Protein AF-A0AAD6AM37-F1 (afdb_monomer)

Sequence (203 aa):
MVTAGLIHYVLNLLHITVHIRDVCVFLAPVFSGLTAISTFLLTKELWNHGAGLLAACFIAIVPGYISRSVAGSFDNEGIAIFALQFTYYLWRVETGGLGQLEKEVKSVKTGSVFWAIGCCLSYFYMVSAWGGYVFIINLIPLHVFVLMLMQRYSKRVYIAYSTFYIVGLVLSMQIPFVGFQPIRTSEHMAAAGKSHSISFQSS

pLDDT: mean 76.31, std 16.95, range [31.03, 94.75]

Nearest PDB structures (foldseek):
  6s7t-assembly1_A  TM=9.652E-01  e=7.097E-17  Homo sapiens
  8b6l-assembly1_I  TM=9.641E-01  e=6.276E-13  Homo sapiens
  6s7o-assembly1_A  TM=9.633E-01  e=1.343E-12  Homo sapiens
  7oci-assembly1_F  TM=9.507E-01  e=1.405E-12  Saccharomyces cerevisiae S288C
  6ezn-assembly1_F  TM=9.475E-01  e=4.705E-12  Saccharomyces cerevisiae S288C

Organism: NCBI:txid1090488

Structure (mmCIF, N/CA/C/O backbone):
data_AF-A0AAD6AM37-F1
#
_entry.id   AF-A0AAD6AM37-F1
#
loop_
_atom_site.group_PDB
_atom_site.id
_atom_site.type_symbol
_atom_site.label_atom_id
_atom_site.label_alt_id
_atom_site.label_comp_id
_atom_site.label_asym_id
_atom_site.label_entity_id
_atom_site.label_seq_id
_atom_site.pdbx_PDB_ins_code
_atom_site.Cartn_x
_atom_site.Cartn_y
_atom_site.Cartn_z
_atom_site.occupancy
_atom_site.B_iso_or_equiv
_atom_site.auth_seq_id
_atom_site.auth_comp_id
_atom_site.auth_asym_id
_atom_site.auth_atom_id
_atom_site.pdbx_PDB_model_num
ATOM 1 N N . MET A 1 1 ? 3.242 -8.424 -12.004 1.00 63.22 1 MET A N 1
ATOM 2 C CA . MET A 1 1 ? 3.428 -8.400 -13.481 1.00 63.22 1 MET A CA 1
ATOM 3 C C . MET A 1 1 ? 2.219 -7.864 -14.258 1.00 63.22 1 MET A C 1
ATOM 5 O O . MET A 1 1 ? 2.429 -7.181 -15.251 1.00 63.22 1 MET A O 1
ATOM 9 N N . VAL A 1 2 ? 0.974 -8.088 -13.808 1.00 83.56 2 VAL A N 1
ATOM 10 C CA . VAL A 1 2 ? -0.236 -7.498 -14.431 1.00 83.56 2 VAL A CA 1
ATOM 11 C C . VAL A 1 2 ? -0.208 -5.961 -14.430 1.00 83.56 2 VAL A C 1
ATOM 13 O O . VAL A 1 2 ? -0.586 -5.335 -15.411 1.00 83.56 2 VAL A O 1
ATOM 16 N N . THR A 1 3 ? 0.314 -5.351 -13.364 1.00 85.50 3 THR A N 1
ATOM 17 C CA . THR A 1 3 ? 0.464 -3.894 -13.209 1.00 85.50 3 THR A CA 1
ATOM 18 C C . THR A 1 3 ? 1.332 -3.261 -14.296 1.00 85.50 3 THR A C 1
ATOM 20 O O . THR A 1 3 ? 0.917 -2.293 -14.923 1.00 85.50 3 THR A O 1
ATOM 23 N N . ALA A 1 4 ? 2.505 -3.838 -14.572 1.00 84.94 4 ALA A N 1
ATOM 24 C CA . ALA A 1 4 ? 3.392 -3.384 -15.643 1.00 84.94 4 ALA A CA 1
ATOM 25 C C . ALA A 1 4 ? 2.741 -3.539 -17.028 1.00 84.94 4 ALA A C 1
ATOM 27 O O . ALA A 1 4 ? 2.819 -2.630 -17.852 1.00 84.94 4 ALA A O 1
ATOM 28 N N . GLY A 1 5 ? 2.054 -4.665 -17.264 1.00 85.50 5 GLY A N 1
ATOM 29 C CA . GLY A 1 5 ? 1.332 -4.919 -18.513 1.00 85.50 5 GLY A CA 1
ATOM 30 C C . GLY A 1 5 ? 0.184 -3.935 -18.749 1.00 85.50 5 GLY A C 1
ATOM 31 O O . GLY A 1 5 ? 0.034 -3.428 -19.857 1.00 85.50 5 GLY A O 1
ATOM 32 N N . LEU A 1 6 ? -0.576 -3.604 -17.700 1.00 88.25 6 LEU A N 1
ATOM 33 C CA . LEU A 1 6 ? -1.647 -2.610 -17.763 1.00 88.25 6 LEU A CA 1
ATOM 34 C C . LEU A 1 6 ? -1.096 -1.210 -18.056 1.00 88.25 6 LEU A C 1
ATOM 36 O O . LEU A 1 6 ? -1.622 -0.522 -18.926 1.00 88.25 6 LEU A O 1
ATOM 40 N N . ILE A 1 7 ? -0.012 -0.813 -17.383 1.00 88.00 7 ILE A N 1
ATOM 41 C CA . ILE A 1 7 ? 0.662 0.467 -17.640 1.00 88.00 7 ILE A CA 1
ATOM 42 C C . ILE A 1 7 ? 1.120 0.529 -19.103 1.00 88.00 7 ILE A C 1
ATOM 44 O O . ILE A 1 7 ? 0.777 1.477 -19.804 1.00 88.00 7 ILE A O 1
ATOM 48 N N . HIS A 1 8 ? 1.804 -0.505 -19.600 1.00 89.69 8 HIS A N 1
ATOM 49 C CA . HIS A 1 8 ? 2.251 -0.562 -20.993 1.00 89.69 8 HIS A CA 1
ATOM 50 C C . HIS A 1 8 ? 1.089 -0.502 -21.999 1.00 89.69 8 HIS A C 1
ATOM 52 O O . HIS A 1 8 ? 1.171 0.227 -22.984 1.00 89.69 8 HIS A O 1
ATOM 58 N N . TYR A 1 9 ? -0.015 -1.207 -21.735 1.00 89.00 9 TYR A N 1
ATOM 59 C CA . TYR A 1 9 ? -1.211 -1.156 -22.579 1.00 89.00 9 TYR A CA 1
ATOM 60 C C . TYR A 1 9 ? -1.821 0.252 -22.637 1.00 89.00 9 TYR A C 1
ATOM 62 O O . TYR A 1 9 ? -2.135 0.740 -23.721 1.00 89.00 9 TYR A O 1
ATOM 70 N N . VAL A 1 10 ? -1.933 0.933 -21.492 1.00 89.94 10 VAL A N 1
ATOM 71 C CA . VAL A 1 10 ? -2.441 2.314 -21.417 1.00 89.94 10 VAL A CA 1
ATOM 72 C C . VAL A 1 10 ? -1.515 3.290 -22.151 1.00 89.94 10 VAL A C 1
ATOM 74 O O . VAL A 1 10 ? -1.997 4.139 -22.897 1.00 89.94 10 VAL A O 1
ATOM 77 N N . LEU A 1 11 ? -0.195 3.155 -21.996 1.00 88.56 11 LEU A N 1
ATOM 78 C CA . LEU A 1 11 ? 0.793 3.973 -22.714 1.00 88.56 11 LEU A CA 1
ATOM 79 C C . LEU A 1 11 ? 0.709 3.778 -24.234 1.00 88.56 11 LEU A C 1
ATOM 81 O O . LEU A 1 11 ? 0.694 4.761 -24.976 1.00 88.56 11 LEU A O 1
ATOM 85 N N . ASN A 1 12 ? 0.567 2.533 -24.693 1.00 88.50 12 ASN A N 1
ATOM 86 C CA . ASN A 1 12 ? 0.394 2.234 -26.114 1.00 88.50 12 ASN A CA 1
ATOM 87 C C . ASN A 1 12 ? -0.926 2.798 -26.663 1.00 88.50 12 ASN A C 1
ATOM 89 O O . ASN A 1 12 ? -0.956 3.295 -27.786 1.00 88.50 12 ASN A O 1
ATOM 93 N N . LEU A 1 13 ? -2.003 2.776 -25.869 1.00 89.88 13 LEU A N 1
ATOM 94 C CA . LEU A 1 13 ? -3.295 3.363 -26.242 1.00 89.88 13 LEU A CA 1
ATOM 95 C C . LEU A 1 13 ? -3.204 4.891 -26.406 1.00 89.88 13 LEU A C 1
ATOM 97 O O . LEU A 1 13 ? -3.858 5.468 -27.273 1.00 89.88 13 LEU A O 1
ATOM 101 N N . LEU A 1 14 ? -2.335 5.541 -25.629 1.00 89.94 14 LEU A N 1
ATOM 102 C CA . LEU A 1 14 ? -2.016 6.969 -25.735 1.00 89.94 14 LEU A CA 1
ATOM 103 C C . LEU A 1 14 ? -0.978 7.289 -26.831 1.00 89.94 14 LEU A C 1
ATOM 105 O O . LEU A 1 14 ? -0.500 8.418 -26.894 1.00 89.94 14 LEU A O 1
ATOM 109 N N . HIS A 1 15 ? -0.643 6.326 -27.700 1.00 88.25 15 HIS A N 1
ATOM 110 C CA . HIS A 1 15 ? 0.366 6.445 -28.765 1.00 88.25 15 HIS A CA 1
ATOM 111 C C . HIS A 1 15 ? 1.785 6.782 -28.267 1.00 88.25 15 HIS A C 1
ATOM 113 O O . HIS A 1 15 ? 2.625 7.260 -29.029 1.00 88.25 15 HIS A O 1
ATOM 119 N N . ILE A 1 16 ? 2.086 6.497 -26.999 1.00 87.69 16 ILE A N 1
ATOM 120 C CA . ILE A 1 16 ? 3.426 6.644 -26.430 1.00 87.69 16 ILE A CA 1
ATOM 121 C C . ILE A 1 16 ? 4.121 5.282 -26.535 1.00 87.69 16 ILE A C 1
ATOM 123 O O . ILE A 1 16 ? 3.939 4.402 -25.694 1.00 87.69 16 ILE A O 1
ATOM 127 N N . THR A 1 17 ? 4.900 5.087 -27.600 1.00 82.44 17 THR A N 1
ATOM 128 C CA . THR A 1 17 ? 5.579 3.813 -27.880 1.00 82.44 17 THR A CA 1
ATOM 129 C C . THR A 1 17 ? 6.813 3.649 -26.994 1.00 82.44 17 THR A C 1
ATOM 131 O O . THR A 1 17 ? 7.915 4.065 -27.355 1.00 82.44 17 THR A O 1
ATOM 134 N N . VAL A 1 18 ? 6.629 3.049 -25.820 1.00 87.50 18 VAL A N 1
ATOM 135 C CA . VAL A 1 18 ? 7.707 2.753 -24.862 1.00 87.50 18 VAL A CA 1
ATOM 136 C C . VAL A 1 18 ? 7.904 1.247 -24.779 1.00 87.50 18 VAL A C 1
ATOM 138 O O . VAL A 1 18 ? 6.937 0.492 -24.687 1.00 87.50 18 VAL A O 1
ATOM 141 N N . HIS A 1 19 ? 9.156 0.790 -24.786 1.00 88.69 19 HIS A N 1
ATOM 142 C CA . HIS A 1 19 ? 9.450 -0.631 -24.642 1.00 88.69 19 HIS A CA 1
ATOM 143 C C . HIS A 1 19 ? 9.017 -1.139 -23.260 1.00 88.69 19 HIS A C 1
ATOM 145 O O . HIS A 1 19 ? 9.233 -0.484 -22.241 1.00 88.69 19 HIS A O 1
ATOM 151 N N . ILE A 1 20 ? 8.479 -2.361 -23.199 1.00 87.56 20 ILE A N 1
ATOM 152 C CA . ILE A 1 20 ? 8.052 -2.986 -21.934 1.00 87.56 20 ILE A CA 1
ATOM 153 C C . ILE A 1 20 ? 9.170 -3.027 -20.878 1.00 87.56 20 ILE A C 1
ATOM 155 O O . ILE A 1 20 ? 8.906 -2.899 -19.687 1.00 87.56 20 ILE A O 1
ATOM 159 N N . ARG A 1 21 ? 10.433 -3.148 -21.310 1.00 88.25 21 ARG A N 1
ATOM 160 C CA . ARG A 1 21 ? 11.598 -3.128 -20.420 1.00 88.25 21 ARG A CA 1
ATOM 161 C C . ARG A 1 21 ? 11.709 -1.807 -19.666 1.00 88.25 21 ARG A C 1
ATOM 163 O O . ARG A 1 21 ? 11.953 -1.828 -18.466 1.00 88.25 21 ARG A O 1
ATOM 170 N N . ASP A 1 22 ? 11.501 -0.686 -20.346 1.00 89.50 22 ASP A N 1
ATOM 171 C CA . ASP A 1 22 ? 11.647 0.635 -19.738 1.00 89.50 22 ASP A CA 1
ATOM 172 C C . ASP A 1 22 ? 10.518 0.869 -18.726 1.00 89.50 22 ASP A C 1
ATOM 174 O O . ASP A 1 22 ? 10.761 1.349 -17.620 1.00 89.50 22 ASP A O 1
ATOM 178 N N . VAL A 1 23 ? 9.303 0.399 -19.042 1.00 88.12 23 VAL A N 1
ATOM 179 C CA . VAL A 1 23 ? 8.181 0.381 -18.089 1.00 88.12 23 VAL A CA 1
ATOM 180 C C . VAL A 1 23 ? 8.542 -0.422 -16.838 1.00 88.12 23 VAL A C 1
ATOM 182 O O . VAL A 1 23 ? 8.340 0.067 -15.730 1.00 88.12 23 VAL A O 1
ATOM 185 N N . CYS A 1 24 ? 9.111 -1.621 -16.985 1.00 87.69 24 CYS A N 1
ATOM 186 C CA . CYS A 1 24 ? 9.514 -2.447 -15.844 1.00 87.69 24 CYS A CA 1
ATOM 187 C C . CYS A 1 24 ? 10.6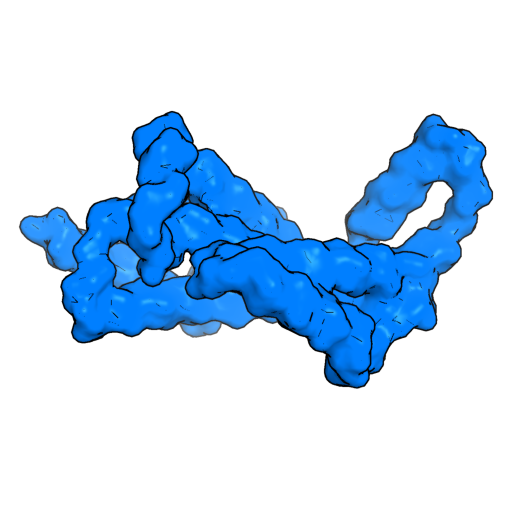37 -1.804 -15.011 1.00 87.69 24 CYS A C 1
ATOM 189 O O . CYS A 1 24 ? 10.586 -1.856 -13.785 1.00 87.69 24 CYS A O 1
ATOM 191 N N . VAL A 1 25 ? 11.623 -1.165 -15.647 1.00 90.38 25 VAL A N 1
ATOM 192 C CA . VAL A 1 25 ? 12.755 -0.514 -14.961 1.00 90.38 25 VAL A CA 1
ATOM 193 C C . VAL A 1 25 ? 12.295 0.674 -14.111 1.00 90.38 25 VAL A C 1
ATOM 195 O O . VAL A 1 25 ? 12.760 0.830 -12.979 1.00 90.38 25 VAL A O 1
ATOM 198 N N . PHE A 1 26 ? 11.371 1.490 -14.626 1.00 89.69 26 PHE A N 1
ATOM 199 C CA . PHE A 1 26 ? 10.883 2.689 -13.936 1.00 89.69 26 PHE A CA 1
ATOM 200 C C . PHE A 1 26 ? 9.672 2.448 -13.029 1.00 89.69 26 PHE A C 1
ATOM 202 O O . PHE A 1 26 ? 9.257 3.358 -12.309 1.00 89.69 26 PHE A O 1
ATOM 209 N N . LEU A 1 27 ? 9.129 1.230 -12.997 1.00 89.12 27 LEU A N 1
ATOM 210 C CA . LEU A 1 27 ? 7.955 0.917 -12.191 1.00 89.12 27 LEU A CA 1
ATOM 211 C C . LEU A 1 27 ? 8.209 1.104 -10.687 1.00 89.12 27 LEU A C 1
ATOM 213 O O . LEU A 1 27 ? 7.419 1.758 -10.008 1.00 89.12 27 LEU A O 1
ATOM 217 N N . ALA A 1 28 ? 9.315 0.569 -10.164 1.00 88.44 28 ALA A N 1
ATOM 218 C CA . ALA A 1 28 ? 9.624 0.638 -8.734 1.00 88.44 28 ALA A CA 1
ATOM 219 C C . ALA A 1 28 ? 9.778 2.087 -8.209 1.00 88.44 28 ALA A C 1
ATOM 221 O O . ALA A 1 28 ? 9.124 2.414 -7.214 1.00 88.44 28 ALA A O 1
ATOM 222 N N . PRO A 1 29 ? 10.513 2.996 -8.888 1.00 91.00 29 PRO A N 1
ATOM 223 C CA . PRO A 1 29 ? 10.558 4.412 -8.513 1.00 91.00 29 PRO A CA 1
ATOM 224 C C . PRO A 1 29 ? 9.194 5.116 -8.519 1.00 91.00 29 PRO A C 1
ATOM 226 O O . PRO A 1 29 ? 8.902 5.897 -7.613 1.00 91.00 29 PRO A O 1
ATOM 229 N N . VAL A 1 30 ? 8.333 4.827 -9.502 1.00 91.75 30 VAL A N 1
ATOM 230 C CA . VAL A 1 30 ? 6.984 5.419 -9.568 1.00 91.75 30 VAL A CA 1
ATOM 231 C C . VAL A 1 30 ? 6.148 4.985 -8.362 1.00 91.75 30 VAL A C 1
ATOM 233 O O . VAL A 1 30 ? 5.537 5.825 -7.698 1.00 91.75 30 VAL A O 1
ATOM 236 N N . PHE A 1 31 ? 6.166 3.693 -8.023 1.00 90.75 31 PHE A N 1
ATOM 237 C CA . PHE A 1 31 ? 5.475 3.191 -6.833 1.00 90.75 31 PHE A CA 1
ATOM 238 C C . PHE A 1 31 ? 6.087 3.709 -5.526 1.00 90.75 31 PHE A C 1
ATOM 240 O O . PHE A 1 31 ? 5.343 3.947 -4.581 1.00 90.75 31 PHE A O 1
ATOM 247 N N . SER A 1 32 ? 7.393 3.977 -5.476 1.00 89.50 32 SER A N 1
ATOM 248 C CA . SER A 1 32 ? 8.034 4.624 -4.321 1.00 89.50 32 SER A CA 1
ATOM 249 C C . SER A 1 32 ? 7.482 6.032 -4.056 1.00 89.50 32 SER A C 1
ATOM 251 O O . SER A 1 32 ? 7.138 6.367 -2.919 1.00 89.50 32 SER A O 1
ATOM 253 N N . GLY A 1 33 ? 7.263 6.824 -5.111 1.00 91.56 33 GLY A N 1
ATOM 254 C CA . GLY A 1 33 ? 6.580 8.117 -4.997 1.00 91.56 33 GLY A CA 1
ATOM 255 C C . GLY A 1 33 ? 5.142 7.987 -4.476 1.00 91.56 33 GLY A C 1
ATOM 256 O O . GLY A 1 33 ? 4.721 8.740 -3.595 1.00 91.56 33 GLY A O 1
ATOM 257 N N . LEU A 1 34 ? 4.400 6.984 -4.954 1.00 92.50 34 LEU A N 1
ATOM 258 C CA . LEU A 1 34 ? 3.048 6.693 -4.460 1.00 92.50 34 LEU A CA 1
ATOM 259 C C . LEU A 1 34 ? 3.049 6.236 -2.993 1.00 92.50 34 LEU A C 1
ATOM 261 O O . LEU A 1 34 ? 2.156 6.618 -2.232 1.00 92.50 34 LEU A O 1
ATOM 265 N N . THR A 1 35 ? 4.062 5.480 -2.562 1.00 92.50 35 THR A N 1
ATOM 266 C CA . THR A 1 35 ? 4.257 5.104 -1.155 1.00 92.50 35 THR A CA 1
ATOM 267 C C . THR A 1 35 ? 4.438 6.338 -0.282 1.00 92.50 35 THR A C 1
ATOM 269 O O . THR A 1 35 ? 3.799 6.428 0.764 1.00 92.50 35 THR A O 1
ATOM 272 N N . ALA A 1 36 ? 5.229 7.327 -0.711 1.00 93.31 36 ALA A N 1
ATOM 273 C CA . ALA A 1 36 ? 5.398 8.572 0.039 1.00 93.31 36 ALA A CA 1
ATOM 274 C C . ALA A 1 36 ? 4.063 9.314 0.241 1.00 93.31 36 ALA A C 1
ATOM 276 O O . ALA A 1 36 ? 3.762 9.760 1.352 1.00 93.31 36 ALA A O 1
ATOM 277 N N . ILE A 1 37 ? 3.217 9.362 -0.794 1.00 92.81 37 ILE A N 1
ATOM 278 C CA . ILE A 1 37 ? 1.864 9.936 -0.707 1.00 92.81 37 ILE A CA 1
ATOM 279 C C . ILE A 1 37 ? 0.982 9.119 0.250 1.00 92.81 37 ILE A C 1
ATOM 281 O O . ILE A 1 37 ? 0.283 9.686 1.091 1.00 92.81 37 ILE A O 1
ATOM 285 N N . SER A 1 38 ? 1.026 7.788 0.178 1.00 89.81 38 SER A N 1
ATOM 286 C CA . SER A 1 38 ? 0.246 6.937 1.083 1.00 89.81 38 SER A CA 1
ATOM 287 C C . SER A 1 38 ? 0.695 7.070 2.546 1.00 89.81 38 SER A C 1
ATOM 289 O O . SER A 1 38 ? -0.137 7.045 3.456 1.00 89.81 38 SER A O 1
ATOM 291 N N . THR A 1 39 ? 1.993 7.247 2.794 1.00 91.31 39 THR A N 1
ATOM 292 C CA . THR A 1 39 ? 2.558 7.483 4.132 1.00 91.31 39 THR A CA 1
ATOM 293 C C . THR A 1 39 ? 2.160 8.852 4.677 1.00 91.31 39 THR A C 1
ATOM 295 O O . THR A 1 39 ? 1.810 8.958 5.858 1.00 91.31 39 THR A O 1
ATOM 298 N N . PHE A 1 40 ? 2.135 9.880 3.818 1.00 91.94 40 PHE A N 1
ATOM 299 C CA . PHE A 1 40 ? 1.588 11.196 4.154 1.00 91.94 40 PHE A CA 1
ATOM 300 C C . PHE A 1 40 ? 0.138 11.074 4.631 1.00 91.94 40 PHE A C 1
ATOM 302 O O . PHE A 1 40 ? -0.196 11.554 5.716 1.00 91.94 40 PHE A O 1
ATOM 309 N N . LEU A 1 41 ? -0.709 10.403 3.844 1.00 87.31 41 LEU A N 1
ATOM 310 C CA . LEU A 1 41 ? -2.130 10.236 4.148 1.00 87.31 41 LEU A CA 1
ATOM 311 C C . LEU A 1 41 ? -2.347 9.456 5.449 1.00 87.31 41 LEU A C 1
ATOM 313 O O . LEU A 1 41 ? -3.122 9.909 6.291 1.00 87.31 41 LEU A O 1
ATOM 317 N N . LEU A 1 42 ? -1.628 8.346 5.662 1.00 84.69 42 LEU A N 1
ATOM 318 C CA . LEU A 1 42 ? -1.726 7.588 6.913 1.00 84.69 42 LEU A CA 1
ATOM 319 C C . LEU A 1 42 ? -1.347 8.452 8.120 1.00 84.69 42 LEU A C 1
ATOM 321 O O . LEU A 1 42 ? -2.077 8.508 9.105 1.00 84.69 42 LEU A O 1
ATOM 325 N N . THR A 1 43 ? -0.210 9.135 8.054 1.00 87.31 43 THR A N 1
ATOM 326 C CA . THR A 1 43 ? 0.314 9.886 9.203 1.00 87.31 43 THR A CA 1
ATOM 327 C C . THR A 1 43 ? -0.518 11.137 9.486 1.00 87.31 43 THR A C 1
ATOM 329 O O . THR A 1 43 ? -0.736 11.491 10.647 1.00 87.31 43 THR A O 1
ATOM 332 N N . LYS A 1 44 ? -1.065 11.767 8.441 1.00 84.12 44 LYS A N 1
ATOM 333 C CA . LYS A 1 44 ? -2.040 12.856 8.566 1.00 84.12 44 LYS A CA 1
ATOM 334 C C . LYS A 1 44 ? -3.306 12.412 9.309 1.00 84.12 44 LYS A C 1
ATOM 336 O O . LYS A 1 44 ? -3.888 13.218 10.027 1.00 84.12 44 LYS A O 1
ATOM 341 N N . GLU A 1 45 ? -3.737 11.162 9.152 1.00 77.75 45 GLU A N 1
ATOM 342 C CA . GLU A 1 45 ? -4.879 10.618 9.899 1.00 77.75 45 GLU A CA 1
ATOM 343 C C . GLU A 1 45 ? -4.560 10.341 11.375 1.00 77.75 45 GLU A C 1
ATOM 345 O O . GLU A 1 45 ? -5.470 10.323 12.202 1.00 77.75 45 GLU A O 1
ATOM 350 N N . LEU A 1 46 ? -3.288 10.124 11.717 1.00 79.12 46 LEU A N 1
ATOM 351 C CA . LEU A 1 46 ? -2.856 9.830 13.085 1.00 79.12 46 LEU A CA 1
ATOM 352 C C . LEU A 1 46 ? -2.611 11.082 13.923 1.00 79.12 46 LEU A C 1
ATOM 354 O O . LEU A 1 46 ? -2.832 11.047 15.131 1.00 79.12 46 LEU A O 1
ATOM 358 N N . TRP A 1 47 ? -2.110 12.148 13.303 1.00 81.75 47 TRP A N 1
ATOM 359 C CA . TRP A 1 47 ? -1.649 13.328 14.025 1.00 81.75 47 TRP A CA 1
ATOM 360 C C . TRP A 1 47 ? -2.064 14.613 13.306 1.00 81.75 47 TRP A C 1
ATOM 362 O O . TRP A 1 47 ? -3.237 14.967 13.308 1.00 81.75 47 TRP A O 1
ATOM 372 N N . ASN A 1 48 ? -1.114 15.293 12.659 1.00 85.44 48 ASN A N 1
ATOM 373 C CA . ASN A 1 48 ? -1.296 16.576 11.990 1.00 85.44 48 ASN A CA 1
ATOM 374 C C . ASN A 1 48 ? -0.670 16.554 10.590 1.00 85.44 48 ASN A C 1
ATOM 376 O O . ASN A 1 48 ? 0.200 15.735 10.287 1.00 85.44 48 ASN A O 1
ATOM 380 N N . HIS A 1 49 ? -1.038 17.534 9.762 1.00 84.69 49 HIS A N 1
ATOM 381 C CA . HIS A 1 49 ? -0.482 17.718 8.417 1.00 84.69 49 HIS A CA 1
ATOM 382 C C . HIS A 1 49 ? 1.055 17.808 8.406 1.00 84.69 49 HIS A C 1
ATOM 384 O O . HIS A 1 49 ? 1.690 17.200 7.548 1.00 84.69 49 HIS A O 1
ATOM 390 N N . GLY A 1 50 ? 1.656 18.505 9.381 1.00 89.88 50 GLY A N 1
ATOM 391 C CA . GLY A 1 50 ? 3.114 18.636 9.492 1.00 89.88 50 GLY A CA 1
ATOM 392 C C . GLY A 1 50 ? 3.827 17.308 9.767 1.00 89.88 50 GLY A C 1
ATOM 393 O O . GLY A 1 50 ? 4.826 17.005 9.121 1.00 89.88 50 GLY A O 1
ATOM 394 N N . ALA A 1 51 ? 3.272 16.473 10.653 1.00 89.00 51 ALA A N 1
ATOM 395 C CA . ALA A 1 51 ? 3.795 15.128 10.902 1.00 89.00 51 ALA A CA 1
ATOM 396 C C . ALA A 1 51 ? 3.674 14.245 9.650 1.00 89.00 51 ALA A C 1
ATOM 398 O O . ALA A 1 51 ? 4.584 13.478 9.343 1.00 89.00 51 ALA A O 1
ATOM 399 N N . GLY A 1 52 ? 2.583 14.407 8.892 1.00 90.38 52 GLY A N 1
ATOM 400 C CA . GLY A 1 52 ? 2.395 13.739 7.608 1.00 90.38 52 GLY A CA 1
ATOM 401 C C . GLY A 1 52 ? 3.480 14.069 6.593 1.00 90.38 52 GLY A C 1
ATOM 402 O O . GLY A 1 52 ? 4.048 13.159 5.990 1.00 90.38 52 GLY A O 1
ATOM 403 N N . LEU A 1 53 ? 3.779 15.357 6.407 1.00 92.88 53 LEU A N 1
ATOM 404 C CA . LEU A 1 53 ? 4.816 15.801 5.468 1.00 92.88 53 LEU A CA 1
ATOM 405 C C . LEU A 1 53 ? 6.192 15.264 5.867 1.00 92.88 53 LEU A C 1
ATOM 407 O O . LEU A 1 53 ? 6.923 14.749 5.027 1.00 92.88 53 LEU A O 1
ATOM 411 N N . LEU A 1 54 ? 6.514 15.321 7.158 1.00 94.75 54 LEU A N 1
ATOM 412 C CA . LEU A 1 54 ? 7.787 14.837 7.683 1.00 94.75 54 LEU A CA 1
ATOM 413 C C . LEU A 1 54 ? 7.947 13.316 7.497 1.00 94.75 54 LEU A C 1
ATOM 415 O O . LEU A 1 54 ? 9.002 12.863 7.057 1.00 94.75 54 LEU A O 1
ATOM 419 N N . ALA A 1 55 ? 6.889 12.532 7.729 1.00 92.06 55 ALA A N 1
ATOM 420 C CA . ALA A 1 55 ? 6.901 11.091 7.465 1.00 92.06 55 ALA A CA 1
ATOM 421 C C . ALA A 1 55 ? 7.071 10.763 5.970 1.00 92.06 55 ALA A C 1
ATOM 423 O O . ALA A 1 55 ? 7.799 9.831 5.623 1.00 92.06 55 ALA A O 1
ATOM 424 N N . ALA A 1 56 ? 6.444 11.544 5.084 1.00 93.19 56 ALA A N 1
ATOM 425 C CA . ALA A 1 56 ? 6.590 11.392 3.638 1.00 93.19 56 ALA A CA 1
ATOM 426 C C . ALA A 1 56 ? 8.022 11.684 3.163 1.00 93.19 56 ALA A C 1
ATOM 428 O O . ALA A 1 56 ? 8.570 10.936 2.355 1.00 93.19 56 ALA A O 1
ATOM 429 N N . CYS A 1 57 ? 8.658 12.723 3.710 1.00 93.88 57 CYS A N 1
ATOM 430 C CA . CYS A 1 57 ? 10.059 13.022 3.422 1.00 93.88 57 CYS A CA 1
ATOM 431 C C . CYS A 1 57 ? 10.991 11.900 3.901 1.00 93.88 57 CYS A C 1
ATOM 433 O O . CYS A 1 57 ? 11.914 11.533 3.180 1.00 93.88 57 CYS A O 1
ATOM 435 N N . PHE A 1 58 ? 10.741 11.317 5.078 1.00 94.00 58 PHE A N 1
ATOM 436 C CA . PHE A 1 58 ? 11.578 10.231 5.595 1.00 94.00 58 PHE A CA 1
ATOM 437 C C . PHE A 1 58 ? 11.462 8.938 4.793 1.00 94.00 58 PHE A C 1
ATOM 439 O O . PHE A 1 58 ? 12.489 8.343 4.469 1.00 94.00 58 PHE A O 1
ATOM 446 N N . ILE A 1 59 ? 10.250 8.507 4.430 1.00 92.88 59 ILE A N 1
ATOM 447 C CA . ILE A 1 59 ? 10.083 7.277 3.639 1.00 92.88 59 ILE A CA 1
ATOM 448 C C . ILE A 1 59 ? 10.661 7.423 2.223 1.00 92.88 59 ILE A C 1
ATOM 450 O O . ILE A 1 59 ? 11.121 6.439 1.655 1.00 92.88 59 ILE A O 1
ATOM 454 N N . ALA A 1 60 ? 10.696 8.642 1.673 1.00 91.19 60 ALA A N 1
ATOM 455 C CA . ALA A 1 60 ? 11.263 8.901 0.351 1.00 91.19 60 ALA A CA 1
ATOM 456 C C . ALA A 1 60 ? 12.787 8.689 0.294 1.00 91.19 60 ALA A C 1
ATOM 458 O O . ALA A 1 60 ? 13.307 8.295 -0.747 1.00 91.19 60 ALA A O 1
ATOM 459 N N . ILE A 1 61 ? 13.503 8.934 1.399 1.00 92.56 61 ILE A N 1
ATOM 460 C CA . ILE A 1 61 ? 14.975 8.864 1.447 1.00 92.56 61 ILE A CA 1
ATOM 461 C C . ILE A 1 61 ? 15.516 7.674 2.248 1.00 92.56 61 ILE A C 1
ATOM 463 O O . ILE A 1 61 ? 16.731 7.506 2.341 1.00 92.56 61 ILE A O 1
ATOM 467 N N . VAL A 1 62 ? 14.652 6.860 2.866 1.00 93.81 62 VAL A N 1
ATOM 468 C CA . VAL A 1 62 ? 15.113 5.803 3.772 1.00 93.81 62 VAL A CA 1
ATOM 469 C C . VAL A 1 62 ? 15.887 4.715 3.003 1.00 93.81 62 VAL A C 1
ATOM 471 O O . VAL A 1 62 ? 15.322 4.066 2.115 1.00 93.81 62 VAL A O 1
ATOM 474 N N . PRO A 1 63 ? 17.162 4.437 3.354 1.00 89.50 63 PRO A N 1
ATOM 475 C CA . PRO A 1 63 ? 17.997 3.491 2.605 1.00 89.50 63 PRO A CA 1
ATOM 476 C C . PRO A 1 63 ? 17.417 2.073 2.545 1.00 89.50 63 PRO A C 1
ATOM 478 O O . PRO A 1 63 ? 17.580 1.372 1.550 1.00 89.50 63 PRO A O 1
ATOM 481 N N . GLY A 1 64 ? 16.703 1.662 3.599 1.00 89.00 64 GLY A N 1
ATOM 482 C CA . GLY A 1 64 ? 16.067 0.348 3.674 1.00 89.00 64 GLY A CA 1
ATOM 483 C C . GLY A 1 64 ? 14.942 0.142 2.656 1.00 89.00 64 GLY A C 1
ATOM 484 O O . GLY A 1 64 ? 14.743 -0.984 2.211 1.00 89.00 64 GLY A O 1
ATOM 485 N N . TYR A 1 65 ? 14.230 1.205 2.260 1.00 89.56 65 TYR A N 1
ATOM 486 C CA . TYR A 1 65 ? 13.225 1.111 1.198 1.00 89.56 65 TYR A CA 1
ATOM 487 C C . TYR A 1 65 ? 13.865 1.267 -0.184 1.00 89.56 65 TYR A C 1
ATOM 489 O O . TYR A 1 65 ? 13.505 0.544 -1.114 1.00 89.56 65 TYR A O 1
ATOM 497 N N . ILE A 1 66 ? 14.858 2.153 -0.315 1.00 89.69 66 ILE A N 1
ATOM 498 C CA . ILE A 1 66 ? 15.571 2.393 -1.579 1.00 89.69 66 ILE A CA 1
ATOM 499 C C . ILE A 1 66 ? 16.262 1.120 -2.084 1.00 89.69 66 ILE A C 1
ATOM 501 O O . ILE A 1 66 ? 16.185 0.825 -3.275 1.00 89.69 66 ILE A O 1
ATOM 505 N N . SER A 1 67 ? 16.869 0.320 -1.199 1.00 89.31 67 SER A N 1
ATOM 506 C CA . SER A 1 67 ? 17.547 -0.930 -1.588 1.00 89.31 67 SER A CA 1
ATOM 507 C C . SER A 1 67 ? 16.628 -1.945 -2.280 1.00 89.31 67 SER A C 1
ATOM 509 O O . SER A 1 67 ? 17.103 -2.766 -3.061 1.00 89.31 67 SER A O 1
ATOM 511 N N . ARG A 1 68 ? 15.314 -1.860 -2.035 1.00 84.44 68 ARG A N 1
ATOM 512 C CA . ARG A 1 68 ? 14.272 -2.741 -2.591 1.00 84.44 68 ARG A CA 1
ATOM 513 C C . ARG A 1 68 ? 13.419 -2.070 -3.676 1.00 84.44 68 ARG A C 1
ATOM 515 O O . ARG A 1 68 ? 12.591 -2.728 -4.295 1.00 84.44 68 ARG A O 1
ATOM 522 N N . SER A 1 69 ? 13.610 -0.770 -3.920 1.00 87.12 69 SER A N 1
ATOM 523 C CA . SER A 1 69 ? 12.822 0.033 -4.874 1.00 87.12 69 SER A CA 1
ATOM 524 C C . SER A 1 69 ? 13.673 0.844 -5.863 1.00 87.12 69 SER A C 1
ATOM 526 O O . SER A 1 69 ? 13.191 1.798 -6.476 1.00 87.12 69 SER A O 1
ATOM 528 N N . VAL A 1 70 ? 14.939 0.456 -6.049 1.00 88.31 70 VAL A N 1
ATOM 529 C CA . VAL A 1 70 ? 15.852 1.091 -7.008 1.00 88.31 70 VAL A CA 1
ATOM 530 C C . VAL A 1 70 ? 15.397 0.870 -8.455 1.00 88.31 70 VAL A C 1
ATOM 532 O O . VAL A 1 70 ? 14.855 -0.180 -8.803 1.00 88.31 70 VAL A O 1
ATOM 535 N N . ALA A 1 71 ? 15.641 1.858 -9.319 1.00 86.81 71 ALA A N 1
ATOM 536 C CA . ALA A 1 71 ? 15.387 1.732 -10.751 1.00 86.81 71 ALA A CA 1
ATOM 537 C C . ALA A 1 71 ? 16.127 0.511 -11.325 1.00 86.81 71 ALA A C 1
ATOM 539 O O . ALA A 1 71 ? 17.322 0.331 -11.095 1.00 86.81 71 ALA A O 1
ATOM 540 N N . GLY A 1 72 ? 15.403 -0.333 -12.057 1.00 84.31 72 GLY A N 1
ATOM 541 C CA . GLY A 1 72 ? 15.921 -1.598 -12.589 1.00 84.31 72 GLY A CA 1
ATOM 542 C C . GLY A 1 72 ? 15.732 -2.807 -11.669 1.00 84.31 72 GLY A C 1
ATOM 543 O O . GLY A 1 72 ? 15.812 -3.933 -12.156 1.00 84.31 72 GLY A O 1
ATOM 544 N N . SER A 1 73 ? 15.397 -2.605 -10.389 1.00 83.25 73 SER A N 1
ATOM 545 C CA . SER A 1 73 ? 14.940 -3.687 -9.512 1.00 83.25 73 SER A CA 1
ATOM 546 C C . SER A 1 73 ? 13.448 -3.930 -9.730 1.00 83.25 73 SER A C 1
ATOM 548 O O . SER A 1 73 ? 12.590 -3.276 -9.135 1.00 83.25 73 SER A O 1
ATOM 550 N N . PHE A 1 74 ? 13.127 -4.855 -10.636 1.00 83.25 74 PHE A N 1
ATOM 551 C CA . PHE A 1 74 ? 11.752 -5.282 -10.891 1.00 83.25 74 PHE A CA 1
ATOM 552 C C . PHE A 1 74 ? 11.349 -6.411 -9.936 1.00 83.25 74 PHE A C 1
ATOM 554 O O . PHE A 1 74 ? 11.111 -7.545 -10.350 1.00 83.25 74 PHE A O 1
ATOM 561 N N . ASP A 1 75 ? 11.306 -6.089 -8.646 1.00 83.56 75 ASP A N 1
ATOM 562 C CA . ASP A 1 75 ? 10.834 -6.997 -7.603 1.00 83.56 75 ASP A CA 1
ATOM 563 C C . ASP A 1 75 ? 9.425 -6.605 -7.123 1.00 83.56 75 ASP A C 1
ATOM 565 O O . ASP A 1 75 ? 8.991 -5.451 -7.221 1.00 83.56 75 ASP A O 1
ATOM 569 N N . ASN A 1 76 ? 8.687 -7.576 -6.591 1.00 84.19 76 ASN A N 1
ATOM 570 C CA . ASN A 1 76 ? 7.318 -7.402 -6.109 1.00 84.19 76 ASN A CA 1
ATOM 571 C C . ASN A 1 76 ? 7.244 -6.520 -4.851 1.00 84.19 76 ASN A C 1
ATOM 573 O O . ASN A 1 76 ? 6.194 -5.945 -4.554 1.00 84.19 76 ASN A O 1
ATOM 577 N N . GLU A 1 77 ? 8.353 -6.376 -4.125 1.00 82.19 77 GLU A N 1
ATOM 578 C CA . GLU A 1 77 ? 8.415 -5.644 -2.859 1.00 82.19 77 GLU A CA 1
ATOM 579 C C . GLU A 1 77 ? 8.093 -4.147 -3.008 1.00 82.19 77 GLU A C 1
ATOM 581 O O . GLU A 1 77 ? 7.407 -3.577 -2.156 1.00 82.19 77 GLU A O 1
ATOM 586 N N . GLY A 1 78 ? 8.510 -3.511 -4.110 1.00 82.06 78 GLY A N 1
ATOM 587 C CA . GLY A 1 78 ? 8.254 -2.085 -4.348 1.00 82.06 78 GLY A CA 1
ATOM 588 C C . GLY A 1 78 ? 6.759 -1.752 -4.417 1.00 82.06 78 GLY A C 1
ATOM 589 O O . GLY A 1 78 ? 6.310 -0.770 -3.824 1.00 82.06 78 GLY A O 1
ATOM 590 N N . ILE A 1 79 ? 5.982 -2.615 -5.079 1.00 88.31 79 ILE A N 1
ATOM 591 C CA . ILE A 1 79 ? 4.519 -2.505 -5.181 1.00 88.31 79 ILE A CA 1
ATOM 592 C C . ILE A 1 79 ? 3.852 -2.926 -3.867 1.00 88.31 79 ILE A C 1
ATOM 594 O O . ILE A 1 79 ? 2.867 -2.318 -3.445 1.00 88.31 79 ILE A O 1
ATOM 598 N N . ALA A 1 80 ? 4.383 -3.965 -3.219 1.00 87.50 80 ALA A N 1
ATOM 599 C CA . ALA A 1 80 ? 3.827 -4.505 -1.987 1.00 87.50 80 ALA A CA 1
ATOM 600 C C . ALA A 1 80 ? 3.848 -3.486 -0.844 1.00 87.50 80 ALA A C 1
ATOM 602 O O . ALA A 1 80 ? 2.867 -3.358 -0.116 1.00 87.50 80 ALA A O 1
ATOM 603 N N . ILE A 1 81 ? 4.934 -2.722 -0.705 1.00 89.88 81 ILE A N 1
ATOM 604 C CA . ILE A 1 81 ? 5.058 -1.700 0.343 1.00 89.88 81 ILE A CA 1
ATOM 605 C C . ILE A 1 81 ? 4.033 -0.577 0.131 1.00 89.88 81 ILE A C 1
ATOM 607 O O . ILE A 1 81 ? 3.373 -0.169 1.087 1.00 89.88 81 ILE A O 1
ATOM 611 N N . PHE A 1 82 ? 3.823 -0.146 -1.117 1.00 90.44 82 PHE A N 1
ATOM 612 C CA . PHE A 1 82 ? 2.751 0.792 -1.458 1.00 90.44 82 PHE A CA 1
ATOM 613 C C . PHE A 1 82 ? 1.371 0.234 -1.070 1.00 90.44 82 PHE A C 1
ATOM 615 O O . PHE A 1 82 ? 0.610 0.889 -0.357 1.00 90.44 82 PHE A O 1
ATOM 622 N N . ALA A 1 83 ? 1.061 -0.992 -1.505 1.00 89.00 83 ALA A N 1
ATOM 623 C CA . ALA A 1 83 ? -0.225 -1.637 -1.245 1.00 89.00 83 ALA A CA 1
ATOM 624 C C . ALA A 1 83 ? -0.487 -1.831 0.257 1.00 89.00 83 ALA A C 1
ATOM 626 O O . ALA A 1 83 ? -1.603 -1.619 0.734 1.00 89.00 83 ALA A O 1
ATOM 627 N N . LEU A 1 84 ? 0.544 -2.190 1.022 1.00 88.69 84 LEU A N 1
ATOM 628 C CA . LEU A 1 84 ? 0.483 -2.332 2.473 1.00 88.69 84 LEU A CA 1
ATOM 629 C C . LEU A 1 84 ? 0.168 -0.992 3.144 1.00 88.69 84 LEU A C 1
ATOM 631 O O . LEU A 1 84 ? -0.766 -0.908 3.945 1.00 88.69 84 LEU A O 1
ATOM 635 N N . GLN A 1 85 ? 0.897 0.064 2.782 1.00 88.81 85 GLN A N 1
ATOM 636 C CA . GLN A 1 85 ? 0.698 1.402 3.334 1.00 88.81 85 GLN A CA 1
ATOM 637 C C . GLN A 1 85 ? -0.707 1.943 3.021 1.00 88.81 85 GLN A C 1
ATOM 639 O O . GLN A 1 85 ? -1.349 2.558 3.879 1.00 88.81 85 GLN A O 1
ATOM 644 N N . PHE A 1 86 ? -1.203 1.666 1.814 1.00 87.12 86 PHE A N 1
ATOM 645 C CA . PHE A 1 86 ? -2.533 2.070 1.370 1.00 87.12 86 PHE A CA 1
ATOM 646 C C . PHE A 1 86 ? -3.646 1.279 2.069 1.00 87.12 86 PHE A C 1
ATOM 648 O O . PHE A 1 86 ? -4.636 1.863 2.512 1.00 87.12 86 PHE A O 1
ATOM 655 N N . THR A 1 87 ? -3.449 -0.026 2.274 1.00 86.12 87 THR A N 1
ATOM 656 C CA . THR A 1 87 ? -4.388 -0.875 3.027 1.00 86.12 87 THR A CA 1
ATOM 657 C C . THR A 1 87 ? -4.502 -0.409 4.478 1.00 86.12 87 THR A C 1
ATOM 659 O O . THR A 1 87 ? -5.609 -0.291 5.000 1.00 86.12 87 THR A O 1
ATOM 662 N N . TYR A 1 88 ? -3.384 -0.058 5.125 1.00 84.62 88 TYR A N 1
ATOM 663 C CA . TYR A 1 88 ? -3.425 0.498 6.481 1.00 84.62 88 TYR A CA 1
ATOM 664 C C . TYR A 1 88 ? -4.072 1.876 6.551 1.00 84.62 88 TYR A C 1
ATOM 666 O O . TYR A 1 88 ? -4.766 2.163 7.527 1.00 84.62 88 TYR A O 1
ATOM 674 N N . TYR A 1 89 ? -3.890 2.713 5.530 1.00 84.19 89 TYR A N 1
ATOM 675 C CA . TYR A 1 89 ? -4.600 3.984 5.438 1.00 84.19 89 TYR A CA 1
ATOM 676 C C . TYR A 1 89 ? -6.116 3.766 5.377 1.00 84.19 89 TYR A C 1
ATOM 678 O O . TYR A 1 89 ? -6.836 4.315 6.211 1.00 84.19 89 TYR A O 1
ATOM 686 N N . LEU A 1 90 ? -6.597 2.911 4.471 1.00 80.88 90 LEU A N 1
ATOM 687 C CA . LEU A 1 90 ? -8.026 2.613 4.334 1.00 80.88 90 LEU A CA 1
ATOM 688 C C . LEU A 1 90 ? -8.610 1.975 5.601 1.00 80.88 90 LEU A C 1
ATOM 690 O O . LEU A 1 90 ? -9.654 2.420 6.077 1.00 80.88 90 LEU A O 1
ATOM 694 N N . TRP A 1 91 ? -7.894 1.024 6.208 1.00 77.88 91 TRP A N 1
ATOM 695 C CA . TRP A 1 91 ? -8.287 0.421 7.484 1.00 77.88 91 TRP A CA 1
ATOM 696 C C . TRP A 1 91 ? -8.409 1.461 8.608 1.00 77.88 91 TRP A C 1
ATOM 698 O O . TRP A 1 91 ? -9.351 1.416 9.400 1.00 77.88 91 TRP A O 1
ATOM 708 N N . ARG A 1 92 ? -7.481 2.426 8.694 1.00 73.06 92 ARG A N 1
ATOM 709 C CA . ARG A 1 92 ? -7.519 3.499 9.707 1.00 73.06 92 ARG A CA 1
ATOM 710 C C . ARG A 1 92 ? -8.618 4.526 9.461 1.00 73.06 92 ARG A C 1
ATOM 712 O O . ARG A 1 92 ? -9.200 5.010 10.433 1.00 73.06 92 ARG A O 1
ATOM 719 N N . VAL A 1 93 ? -8.893 4.854 8.201 1.00 71.25 93 VAL A N 1
ATOM 720 C CA . VAL A 1 93 ? -10.014 5.728 7.821 1.00 71.25 93 VAL A CA 1
ATOM 721 C C . VAL A 1 93 ? -11.340 5.084 8.223 1.00 71.25 93 VAL A C 1
ATOM 723 O O . VAL A 1 93 ? -12.207 5.757 8.775 1.00 71.25 93 VAL A O 1
ATOM 726 N N . GLU A 1 94 ? -11.472 3.774 8.022 1.00 64.38 94 GLU A N 1
ATOM 727 C CA . GLU A 1 94 ? -12.667 3.011 8.376 1.00 64.38 94 GLU A CA 1
ATOM 728 C C . GLU A 1 94 ? -12.848 2.836 9.892 1.00 64.38 94 GLU A C 1
ATOM 730 O O . GLU A 1 94 ? -13.928 3.090 10.425 1.00 64.38 94 GLU A O 1
ATOM 735 N N . THR A 1 95 ? -11.793 2.433 10.610 1.00 56.38 95 THR A N 1
ATOM 736 C CA . THR A 1 95 ? -11.868 2.191 12.064 1.00 56.38 95 THR A CA 1
ATOM 737 C C . THR A 1 95 ? -12.012 3.466 12.893 1.00 56.38 95 THR A C 1
ATOM 739 O O . THR A 1 95 ? -12.300 3.369 14.085 1.00 56.38 95 THR A O 1
ATOM 742 N N . GLY A 1 96 ? -11.880 4.649 12.283 1.00 56.56 96 GLY A N 1
ATOM 743 C CA . GLY A 1 96 ? -12.056 5.929 12.960 1.00 56.56 96 GLY A CA 1
ATOM 744 C C . GLY A 1 96 ? -10.993 6.129 14.035 1.00 56.56 96 GLY A C 1
ATOM 745 O O . GLY A 1 96 ? -11.224 5.890 15.220 1.00 56.56 96 GLY A O 1
ATOM 746 N N . GLY A 1 97 ? -9.802 6.562 13.622 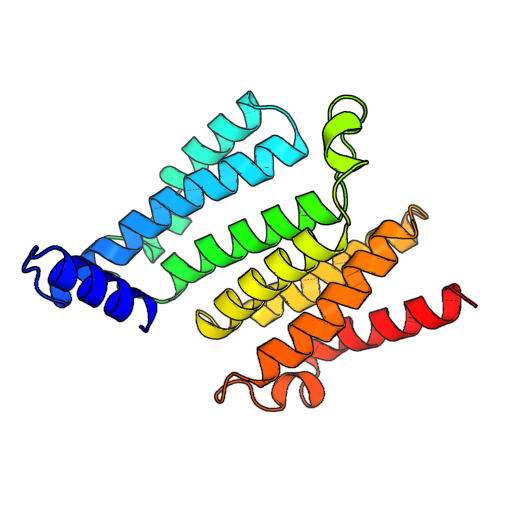1.00 46.03 97 GLY A N 1
ATOM 747 C CA . GLY A 1 97 ? -8.735 6.917 14.552 1.00 46.03 97 GLY A CA 1
ATOM 748 C C . GLY A 1 97 ? -9.171 7.942 15.609 1.00 46.03 97 GLY A C 1
ATOM 749 O O . GLY A 1 97 ? -9.905 8.880 15.318 1.00 46.03 97 GLY A O 1
ATOM 750 N N . LEU A 1 98 ? -8.657 7.740 16.824 1.00 41.62 98 LEU A N 1
ATOM 751 C CA . LEU A 1 98 ? -8.780 8.508 18.070 1.00 41.62 98 LEU A CA 1
ATOM 752 C C . LEU A 1 98 ? -8.303 9.984 17.972 1.00 41.62 98 LEU A C 1
ATOM 754 O O . LEU A 1 98 ? -7.463 10.414 18.755 1.00 41.62 98 LEU A O 1
ATOM 758 N N . GLY A 1 99 ? -8.788 10.744 16.990 1.00 41.59 99 GLY A N 1
ATOM 759 C CA . GLY A 1 99 ? -8.504 12.163 16.759 1.00 41.59 99 GLY A CA 1
ATOM 760 C C . GLY A 1 99 ? -9.817 12.938 16.716 1.00 41.59 99 GLY A C 1
ATOM 761 O O . GLY A 1 99 ? -10.465 13.044 15.677 1.00 41.59 99 GLY A O 1
ATOM 762 N N . 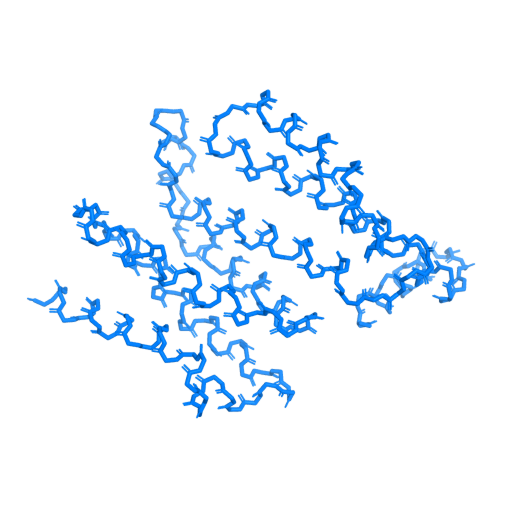GLN A 1 100 ? -10.234 13.391 17.891 1.00 36.81 100 GLN A N 1
ATOM 763 C CA . GLN A 1 100 ? -11.534 13.975 18.196 1.00 36.81 100 GLN A CA 1
ATOM 764 C C . GLN A 1 100 ? -11.724 15.352 17.521 1.00 36.81 100 GLN A C 1
ATOM 766 O O . GLN A 1 100 ? -10.797 16.154 17.483 1.00 36.81 100 GLN A O 1
ATOM 771 N N . LEU A 1 101 ? -12.960 15.606 17.066 1.00 37.25 101 LEU A N 1
ATOM 772 C CA . LEU A 1 101 ? -13.630 16.891 16.774 1.00 37.25 101 LEU A CA 1
ATOM 773 C C . LEU A 1 101 ? -13.812 17.419 15.333 1.00 37.25 101 LEU A C 1
ATOM 775 O O . LEU A 1 101 ? -14.940 17.801 15.040 1.00 37.25 101 LEU A O 1
ATOM 779 N N . GLU A 1 102 ? -12.858 17.412 14.395 1.00 40.00 102 GLU A N 1
ATOM 780 C CA . GLU A 1 102 ? -13.132 18.042 13.068 1.00 40.00 102 GLU A CA 1
ATOM 781 C C . GLU A 1 102 ? -13.629 17.092 11.962 1.00 40.00 102 GLU A C 1
ATOM 783 O O . GLU A 1 102 ? -14.205 17.529 10.964 1.00 40.00 102 GLU A O 1
ATOM 788 N N . LYS A 1 103 ? -13.475 15.773 12.122 1.00 37.69 103 LYS A N 1
ATOM 789 C CA . LYS A 1 103 ? -13.883 14.791 11.092 1.00 37.69 103 LYS A CA 1
ATOM 790 C C . LYS A 1 103 ? -15.319 14.284 11.229 1.00 37.69 103 LYS A C 1
ATOM 792 O O . LYS A 1 103 ? -15.817 13.615 10.319 1.00 37.69 103 LYS A O 1
ATOM 797 N N . GLU A 1 104 ? -16.007 14.652 12.310 1.00 40.00 104 GLU A N 1
ATOM 798 C CA . GLU A 1 104 ? -17.396 14.257 12.585 1.00 40.00 104 GLU A CA 1
ATOM 799 C C . GLU A 1 104 ? -18.349 14.681 11.444 1.00 40.00 104 GLU A C 1
ATOM 801 O O . GLU A 1 104 ? -19.225 13.914 11.058 1.00 40.00 104 GLU A O 1
ATOM 806 N N . VAL A 1 105 ? -18.127 15.821 10.775 1.00 32.16 105 VAL A N 1
ATOM 807 C CA . VAL A 1 105 ? -19.049 16.302 9.720 1.00 32.16 105 VAL A CA 1
ATOM 808 C C . VAL A 1 105 ? -18.930 15.526 8.393 1.00 32.16 105 VAL A C 1
ATOM 810 O O . VAL A 1 105 ? -19.912 15.423 7.656 1.00 32.16 105 VAL A O 1
ATOM 813 N N . LYS A 1 106 ? -17.775 14.915 8.083 1.00 33.03 106 LYS A N 1
ATOM 814 C CA . LYS A 1 106 ? -17.598 14.083 6.868 1.00 33.03 106 LYS A CA 1
ATOM 815 C C . LYS A 1 106 ? -17.829 12.589 7.110 1.00 33.03 106 LYS A C 1
ATOM 817 O O . LYS A 1 106 ? -18.245 11.883 6.191 1.00 33.03 106 LYS A O 1
ATOM 822 N N . SER A 1 107 ? -17.588 12.115 8.331 1.00 31.03 107 SER A N 1
ATOM 823 C CA . SER A 1 107 ? -17.699 10.695 8.685 1.00 31.03 107 SER A CA 1
ATOM 824 C C . SER A 1 107 ? -19.134 10.272 9.037 1.00 31.03 107 SER A C 1
ATOM 826 O O . SER A 1 107 ? -19.535 9.148 8.751 1.00 31.03 107 SER A O 1
ATOM 828 N N . VAL A 1 108 ? -19.972 11.186 9.546 1.00 33.53 108 VAL A N 1
ATOM 829 C CA . VAL A 1 108 ? -21.365 10.872 9.934 1.00 33.53 108 VAL A CA 1
ATOM 830 C C . VAL A 1 108 ? -22.294 10.607 8.733 1.00 33.53 108 VAL A C 1
ATOM 832 O O . VAL A 1 108 ? -23.338 9.982 8.896 1.00 33.53 108 VAL A O 1
ATOM 835 N N . LYS A 1 109 ? -21.920 11.013 7.510 1.00 33.56 109 LYS A N 1
ATOM 836 C CA . LYS A 1 109 ? -22.761 10.837 6.306 1.00 33.56 109 LYS A CA 1
ATOM 837 C C . LYS A 1 109 ? -22.332 9.716 5.355 1.00 33.56 109 LYS A C 1
ATOM 839 O O . LYS A 1 109 ? -23.074 9.433 4.418 1.00 33.56 109 LYS A O 1
ATOM 844 N N . THR A 1 110 ? -21.190 9.060 5.571 1.00 43.41 110 THR A N 1
ATOM 845 C CA . THR A 1 110 ? -20.684 8.055 4.619 1.00 43.41 110 THR A CA 1
ATOM 846 C C . THR A 1 110 ? -20.735 6.669 5.243 1.00 43.41 110 THR A C 1
ATOM 848 O O . THR A 1 110 ? -19.973 6.362 6.155 1.00 43.41 110 THR A O 1
ATOM 851 N N . GLY A 1 111 ? -21.659 5.837 4.759 1.00 45.78 111 GLY A N 1
ATOM 852 C CA . GLY A 1 111 ? -21.851 4.465 5.219 1.00 45.78 111 GLY A CA 1
ATOM 853 C C . GLY A 1 111 ? -20.533 3.687 5.278 1.00 45.78 111 GLY A C 1
ATOM 854 O O . GLY A 1 111 ? -19.859 3.506 4.265 1.00 45.78 111 GLY A O 1
ATOM 855 N N . SER A 1 112 ? -20.207 3.213 6.482 1.00 58.97 112 SER A N 1
ATOM 856 C CA . SER A 1 112 ? -18.979 2.503 6.883 1.00 58.97 112 SER A CA 1
ATOM 857 C C . SER A 1 112 ? -18.545 1.361 5.949 1.00 58.97 112 SER A C 1
ATOM 859 O O . SER A 1 112 ? -17.379 0.991 5.941 1.00 58.97 112 SER A O 1
ATOM 861 N N . VAL A 1 113 ? -19.461 0.815 5.147 1.00 67.25 113 VAL A N 1
ATOM 862 C CA . VAL A 1 113 ? -19.227 -0.327 4.251 1.00 67.25 113 VAL A CA 1
ATOM 863 C C . VAL A 1 113 ? -18.424 0.058 3.003 1.00 67.25 113 VAL A C 1
ATOM 865 O O . VAL A 1 113 ? -17.656 -0.755 2.501 1.00 67.25 113 VAL A O 1
ATOM 868 N N . PHE A 1 114 ? -18.548 1.292 2.500 1.00 76.19 114 PHE A N 1
ATOM 869 C CA . PHE A 1 114 ? -17.825 1.703 1.288 1.00 76.19 114 PHE A CA 1
ATOM 870 C C . PHE A 1 114 ? -16.302 1.683 1.499 1.00 76.19 114 PHE A C 1
ATOM 872 O O . PHE A 1 114 ? -15.560 1.155 0.672 1.00 76.19 114 PHE A O 1
ATOM 879 N N . TRP A 1 115 ? -15.844 2.197 2.643 1.00 72.69 115 TRP A N 1
ATOM 880 C CA . TRP A 1 115 ? -14.430 2.179 3.022 1.00 72.69 115 TRP A CA 1
ATOM 881 C C . TRP A 1 115 ? -13.931 0.762 3.321 1.00 72.69 115 TRP A C 1
ATOM 883 O O . TRP A 1 115 ? -12.823 0.428 2.906 1.00 72.69 115 TRP A O 1
ATOM 893 N N . ALA A 1 116 ? -14.780 -0.086 3.918 1.00 73.50 116 ALA A N 1
ATOM 894 C CA . ALA A 1 116 ? -14.513 -1.511 4.119 1.00 73.50 116 ALA A CA 1
ATOM 895 C C . ALA A 1 116 ? -14.251 -2.237 2.798 1.00 73.50 116 ALA A C 1
ATOM 897 O O . ALA A 1 116 ? -13.253 -2.936 2.645 1.00 73.50 116 ALA A O 1
ATOM 898 N N . ILE A 1 117 ? -15.120 -2.024 1.805 1.00 79.25 117 ILE A N 1
ATOM 899 C CA . ILE A 1 117 ? -14.967 -2.611 0.470 1.00 79.25 117 ILE A CA 1
ATOM 900 C C . ILE A 1 117 ? -13.692 -2.084 -0.198 1.00 79.25 117 ILE A C 1
ATOM 902 O O . ILE A 1 117 ? -12.937 -2.872 -0.764 1.00 79.25 117 ILE A O 1
ATOM 906 N N . GLY A 1 118 ? -13.404 -0.783 -0.090 1.00 81.12 118 GLY A N 1
ATOM 907 C CA . GLY A 1 118 ? -12.143 -0.210 -0.571 1.00 81.12 118 GLY A CA 1
ATOM 908 C C . GLY A 1 118 ? -10.915 -0.866 0.073 1.00 81.12 118 GLY A C 1
ATOM 909 O O . GLY A 1 118 ? -9.961 -1.215 -0.625 1.00 81.12 118 GLY A O 1
ATOM 910 N N . CYS A 1 119 ? -10.960 -1.100 1.387 1.00 82.50 119 CYS A N 1
ATOM 911 C CA . CYS A 1 119 ? -9.917 -1.800 2.135 1.00 82.50 119 CYS A CA 1
ATOM 912 C C . CYS A 1 119 ? -9.760 -3.255 1.660 1.00 82.50 119 CYS A C 1
ATOM 914 O O . CYS A 1 119 ? -8.641 -3.701 1.410 1.00 82.50 119 CYS A O 1
ATOM 916 N N . CYS A 1 120 ? -10.865 -3.970 1.437 1.00 84.00 120 CYS A N 1
ATOM 917 C CA . CYS A 1 120 ? -10.864 -5.331 0.895 1.00 84.00 120 CYS A CA 1
ATOM 918 C C . CYS A 1 120 ? -10.274 -5.411 -0.516 1.00 84.00 120 CYS A C 1
ATOM 920 O O . CYS A 1 120 ? -9.524 -6.339 -0.808 1.00 84.00 120 CYS A O 1
ATOM 922 N N . LEU A 1 121 ? -10.573 -4.442 -1.387 1.00 86.56 121 LEU A N 1
ATOM 923 C CA . LEU A 1 121 ? -9.994 -4.373 -2.732 1.00 86.56 121 LEU A CA 1
ATOM 924 C C . LEU A 1 121 ? -8.485 -4.104 -2.682 1.00 86.56 121 LEU A C 1
ATOM 926 O O . LEU A 1 121 ? -7.719 -4.734 -3.411 1.00 86.56 121 LEU A O 1
ATOM 930 N N . SER A 1 122 ? -8.045 -3.218 -1.786 1.00 85.56 122 SER A N 1
ATOM 931 C CA . SER A 1 122 ? -6.618 -2.983 -1.536 1.00 85.56 122 SER A CA 1
ATOM 932 C C . SER A 1 122 ? -5.923 -4.229 -0.972 1.00 85.56 122 SER A C 1
ATOM 934 O O . SER A 1 122 ? -4.825 -4.581 -1.404 1.00 85.56 122 SER A O 1
ATOM 936 N N . TYR A 1 123 ? -6.580 -4.945 -0.056 1.00 85.94 123 TYR A N 1
ATOM 937 C CA . TYR A 1 123 ? -6.086 -6.212 0.473 1.00 85.94 123 TYR A CA 1
ATOM 938 C C . TYR A 1 123 ? -5.982 -7.275 -0.626 1.00 85.94 123 TYR A C 1
ATOM 940 O O . TYR A 1 123 ? -4.941 -7.910 -0.753 1.00 85.94 123 TYR A O 1
ATOM 948 N N . PHE A 1 124 ? -6.995 -7.418 -1.482 1.00 87.56 124 PHE A N 1
ATOM 949 C CA . PHE A 1 124 ? -6.946 -8.318 -2.636 1.00 87.56 124 PHE A CA 1
ATOM 950 C C . PHE A 1 124 ? -5.775 -7.991 -3.573 1.00 87.56 124 PHE A C 1
ATOM 952 O O . PHE A 1 124 ? -5.033 -8.889 -3.979 1.00 87.56 124 PHE A O 1
ATOM 959 N N . TYR A 1 125 ? -5.548 -6.703 -3.849 1.00 88.94 125 TYR A N 1
ATOM 960 C CA . TYR A 1 125 ? -4.389 -6.259 -4.620 1.00 88.94 125 TYR A CA 1
ATOM 961 C C . TYR A 1 125 ? -3.069 -6.674 -3.954 1.00 88.94 125 TYR A C 1
ATOM 963 O O . TYR A 1 125 ? -2.194 -7.219 -4.626 1.00 88.94 125 TYR A O 1
ATOM 971 N N . MET A 1 126 ? -2.948 -6.516 -2.634 1.00 87.44 126 MET A N 1
ATOM 972 C CA . MET A 1 126 ? -1.773 -6.958 -1.880 1.00 87.44 126 MET A CA 1
ATOM 973 C C . MET A 1 126 ? -1.555 -8.476 -1.957 1.00 87.44 126 MET A C 1
ATOM 975 O O . MET A 1 126 ? -0.436 -8.906 -2.231 1.00 87.44 126 MET A O 1
ATOM 979 N N . VAL A 1 127 ? -2.607 -9.283 -1.776 1.00 87.06 127 VAL A N 1
ATOM 980 C CA . VAL A 1 127 ? -2.533 -10.755 -1.881 1.00 87.06 127 VAL A CA 1
ATOM 981 C C . VAL A 1 127 ? -2.052 -11.171 -3.279 1.00 87.06 127 VAL A C 1
ATOM 983 O O . VAL A 1 127 ? -1.274 -12.113 -3.411 1.00 87.06 127 VAL A O 1
ATOM 986 N N . SER A 1 128 ? -2.454 -10.438 -4.324 1.00 85.69 128 SER A N 1
ATOM 987 C CA . SER A 1 128 ? -2.004 -10.692 -5.701 1.00 85.69 128 SER A CA 1
ATOM 988 C C . SER A 1 128 ? -0.571 -10.237 -5.993 1.00 85.69 128 SER A C 1
ATOM 990 O O . SER A 1 128 ? 0.063 -10.761 -6.910 1.00 85.69 128 SER A O 1
ATOM 992 N N . ALA A 1 129 ? -0.066 -9.257 -5.241 1.00 83.88 129 ALA A N 1
ATOM 993 C CA . ALA A 1 129 ? 1.238 -8.650 -5.474 1.00 83.88 129 ALA A CA 1
ATOM 994 C C . ALA A 1 129 ? 2.359 -9.349 -4.694 1.00 83.88 129 ALA A C 1
ATOM 996 O O . ALA A 1 129 ? 3.448 -9.520 -5.238 1.00 83.88 129 ALA A O 1
ATOM 997 N N . TRP A 1 130 ? 2.126 -9.745 -3.436 1.00 84.81 130 TRP A N 1
ATOM 998 C CA . TRP A 1 130 ? 3.177 -10.295 -2.575 1.00 84.81 130 TRP A CA 1
ATOM 999 C C . TRP A 1 130 ? 2.641 -11.196 -1.457 1.00 84.81 130 TRP A C 1
ATOM 1001 O O . TRP A 1 130 ? 1.606 -10.923 -0.856 1.00 84.81 130 TRP A O 1
ATOM 1011 N N . GLY A 1 131 ? 3.408 -12.237 -1.111 1.00 79.31 131 GLY A N 1
ATOM 1012 C CA . GLY A 1 131 ? 3.067 -13.217 -0.068 1.00 79.31 131 GLY A CA 1
ATOM 1013 C C . GLY A 1 131 ? 2.976 -12.653 1.357 1.00 79.31 131 GLY A C 1
ATOM 1014 O O . GLY A 1 131 ? 2.422 -13.299 2.240 1.00 79.31 131 GLY A O 1
ATOM 1015 N N . GLY A 1 132 ? 3.445 -11.428 1.602 1.00 78.62 132 GLY A N 1
ATOM 1016 C CA . GLY A 1 132 ? 3.334 -10.783 2.914 1.00 78.62 132 GLY A CA 1
ATOM 1017 C C . GLY A 1 132 ? 1.926 -10.313 3.291 1.00 78.62 132 GLY A C 1
ATOM 1018 O O . GLY A 1 132 ? 1.760 -9.662 4.320 1.00 78.62 132 GLY A O 1
ATOM 1019 N N . TYR A 1 133 ? 0.887 -10.655 2.524 1.00 82.19 133 TYR A N 1
ATOM 1020 C CA . TYR A 1 133 ? -0.509 -10.459 2.936 1.00 82.19 133 TYR A CA 1
ATOM 1021 C C . TYR A 1 133 ? -0.851 -11.182 4.256 1.00 82.19 133 TYR A C 1
ATOM 1023 O O . TYR A 1 133 ? -1.748 -10.742 4.984 1.00 82.19 133 TYR A O 1
ATOM 1031 N N . VAL A 1 134 ? -0.097 -12.236 4.604 1.00 82.31 134 VAL A N 1
ATOM 1032 C CA . VAL A 1 134 ? -0.155 -12.932 5.904 1.00 82.31 134 VAL A CA 1
ATOM 1033 C C . VAL A 1 134 ? 0.150 -11.981 7.072 1.00 82.31 134 VAL A C 1
ATOM 1035 O O . VAL A 1 134 ? -0.386 -12.137 8.169 1.00 82.31 134 VAL A O 1
ATOM 1038 N N . PHE A 1 135 ? 0.952 -10.936 6.852 1.00 82.50 135 PHE A N 1
ATOM 1039 C CA . PHE A 1 135 ? 1.207 -9.917 7.869 1.00 82.50 135 PHE A CA 1
ATOM 1040 C C . PHE A 1 135 ? -0.041 -9.069 8.146 1.00 82.50 135 PHE A C 1
ATOM 1042 O O . PHE A 1 135 ? -0.422 -8.883 9.301 1.00 82.50 135 PHE A O 1
ATOM 1049 N N . ILE A 1 136 ? -0.730 -8.610 7.095 1.00 83.50 136 ILE A N 1
ATOM 1050 C CA . ILE A 1 136 ? -1.921 -7.753 7.218 1.00 83.50 136 ILE A CA 1
ATOM 1051 C C . ILE A 1 136 ? -3.061 -8.500 7.919 1.00 83.50 136 ILE A C 1
ATOM 1053 O O . ILE A 1 136 ? -3.670 -7.975 8.854 1.00 83.50 136 ILE A O 1
ATOM 1057 N N . ILE A 1 137 ? -3.317 -9.745 7.506 1.00 82.50 137 ILE A N 1
ATOM 1058 C CA . ILE A 1 137 ? -4.410 -10.556 8.059 1.00 82.50 137 ILE A CA 1
ATOM 1059 C C . ILE A 1 137 ? -4.172 -10.960 9.517 1.00 82.50 137 ILE A C 1
ATOM 1061 O O . ILE A 1 137 ? -5.134 -11.275 10.203 1.00 82.50 137 ILE A O 1
ATOM 1065 N N . ASN A 1 138 ? -2.932 -10.914 10.015 1.00 82.69 138 ASN A N 1
ATOM 1066 C CA . ASN A 1 138 ? -2.612 -11.155 11.424 1.00 82.69 138 ASN A CA 1
ATOM 1067 C C . ASN A 1 138 ? -2.580 -9.864 12.255 1.00 82.69 138 ASN A C 1
ATOM 1069 O O . ASN A 1 138 ? -3.035 -9.852 13.404 1.00 82.69 138 ASN A O 1
ATOM 1073 N N . LEU A 1 139 ? -2.109 -8.757 11.674 1.00 81.94 139 LEU A N 1
ATOM 1074 C CA . LEU A 1 139 ? -1.993 -7.475 12.369 1.00 81.94 139 LEU A CA 1
ATOM 1075 C C . LEU A 1 139 ? -3.354 -6.800 12.592 1.00 81.94 139 LEU A C 1
ATOM 1077 O O . LEU A 1 139 ? -3.583 -6.234 13.661 1.00 81.94 139 LEU A O 1
ATOM 1081 N N . ILE A 1 140 ? -4.290 -6.913 11.643 1.00 82.69 140 ILE A N 1
ATOM 1082 C CA . ILE A 1 140 ? -5.647 -6.358 11.788 1.00 82.69 140 ILE A CA 1
ATOM 1083 C C . ILE A 1 140 ? -6.402 -6.999 12.973 1.00 82.69 140 ILE A C 1
ATOM 1085 O O . ILE A 1 140 ? -6.842 -6.270 13.867 1.00 82.69 140 ILE A O 1
ATOM 1089 N N . PRO A 1 141 ? -6.505 -8.338 13.084 1.00 78.19 141 PRO A N 1
ATOM 1090 C CA . PRO A 1 141 ? -7.101 -8.960 14.257 1.00 78.19 141 PRO A CA 1
ATOM 1091 C C . PRO A 1 141 ? -6.302 -8.703 15.538 1.00 78.19 141 PRO A C 1
ATOM 1093 O O . PRO A 1 141 ? -6.885 -8.644 16.620 1.00 78.19 141 PRO A O 1
ATOM 1096 N N . LEU A 1 142 ? -4.967 -8.594 15.481 1.00 81.25 142 LEU A N 1
ATOM 1097 C CA . LEU A 1 142 ? -4.163 -8.195 16.647 1.00 81.25 142 LEU A CA 1
ATOM 1098 C C . LEU A 1 142 ? -4.588 -6.814 17.156 1.00 81.25 142 LEU A C 1
ATOM 1100 O O . LEU A 1 142 ? -4.825 -6.664 18.352 1.00 81.25 142 LEU A O 1
ATOM 1104 N N . HIS A 1 143 ? -4.776 -5.848 16.259 1.00 80.69 143 HIS A N 1
ATOM 1105 C CA . HIS A 1 143 ? -5.259 -4.517 16.608 1.00 80.69 143 HIS A CA 1
ATOM 1106 C C . HIS A 1 143 ? -6.649 -4.552 17.263 1.00 80.69 143 HIS A C 1
ATOM 1108 O O . HIS A 1 143 ? -6.836 -3.962 18.327 1.00 80.69 143 HIS A O 1
ATOM 1114 N N . VAL A 1 144 ? -7.602 -5.295 16.687 1.00 78.50 144 VAL A N 1
ATOM 1115 C CA . VAL A 1 144 ? -8.954 -5.459 17.263 1.00 78.50 144 VAL A CA 1
ATOM 1116 C C . VAL A 1 144 ? -8.898 -6.124 18.641 1.00 78.50 144 VAL A C 1
ATOM 1118 O O . VAL A 1 144 ? -9.591 -5.703 19.563 1.00 78.50 144 VAL A O 1
ATOM 1121 N N . PHE A 1 145 ? -8.029 -7.118 18.816 1.00 79.00 145 PHE A N 1
ATOM 1122 C CA . PHE A 1 145 ? -7.848 -7.799 20.097 1.00 79.00 145 PHE A CA 1
ATOM 1123 C C . PHE A 1 145 ? -7.281 -6.878 21.181 1.00 79.00 145 PHE A C 1
ATOM 1125 O O . PHE A 1 145 ? -7.788 -6.859 22.299 1.00 79.00 145 PHE A O 1
ATOM 1132 N N . VAL A 1 146 ? -6.281 -6.057 20.850 1.00 78.69 146 VAL A N 1
ATOM 1133 C CA . VAL A 1 146 ? -5.758 -5.052 21.786 1.00 78.69 146 VAL A CA 1
ATOM 1134 C C . VAL A 1 146 ? -6.839 -4.024 22.140 1.00 78.69 146 VAL A C 1
ATOM 1136 O O . VAL A 1 146 ? -6.978 -3.673 23.309 1.00 78.69 146 VAL A O 1
ATOM 1139 N N . LEU A 1 147 ? -7.667 -3.597 21.179 1.00 75.38 147 LEU A N 1
ATOM 1140 C CA . LEU A 1 147 ? -8.805 -2.708 21.456 1.00 75.38 147 LEU A CA 1
ATOM 1141 C C . LEU A 1 147 ? -9.829 -3.331 22.421 1.00 75.38 147 LEU A C 1
ATOM 1143 O O . LEU A 1 147 ? -10.384 -2.614 23.258 1.00 75.38 147 LEU A O 1
ATOM 1147 N N . MET A 1 148 ? -10.048 -4.647 22.349 1.00 74.56 148 MET A N 1
ATOM 1148 C CA . MET A 1 148 ? -10.901 -5.375 23.298 1.00 74.56 148 MET A CA 1
ATOM 1149 C C . MET A 1 148 ? -10.303 -5.444 24.700 1.00 74.56 148 MET A C 1
ATOM 1151 O O . MET A 1 148 ? -11.013 -5.195 25.676 1.00 74.56 148 MET A O 1
ATOM 1155 N N . LEU A 1 149 ? -9.001 -5.722 24.813 1.00 80.25 149 LEU A N 1
ATOM 1156 C CA . LEU A 1 149 ? -8.305 -5.718 26.105 1.00 80.25 149 LEU A CA 1
ATOM 1157 C C . LEU A 1 149 ? -8.340 -4.334 26.763 1.00 80.25 149 LEU A C 1
ATOM 1159 O O . LEU A 1 149 ? -8.516 -4.228 27.972 1.00 80.25 149 LEU A O 1
ATOM 1163 N N . MET A 1 150 ? -8.254 -3.269 25.965 1.00 78.62 150 MET A N 1
ATOM 1164 C CA . MET A 1 150 ? -8.390 -1.887 26.432 1.00 78.62 150 MET A CA 1
ATOM 1165 C C . MET A 1 150 ? -9.846 -1.458 26.699 1.00 78.62 150 MET A C 1
ATOM 1167 O O . MET A 1 150 ? -10.078 -0.286 26.991 1.00 78.62 150 MET A O 1
ATOM 1171 N N . GLN A 1 151 ? -10.827 -2.365 26.575 1.00 73.38 151 GLN A N 1
ATOM 1172 C CA . GLN A 1 151 ? -12.264 -2.108 26.775 1.00 73.38 151 GLN A CA 1
ATOM 1173 C C . GLN A 1 151 ? -12.838 -0.982 25.891 1.00 73.38 151 GLN A C 1
ATOM 1175 O O . GLN A 1 151 ? -13.871 -0.392 26.199 1.00 73.38 151 GLN A O 1
ATOM 1180 N N . ARG A 1 152 ? -12.207 -0.690 24.746 1.00 72.00 152 ARG A N 1
ATOM 1181 C CA . ARG A 1 152 ? -12.673 0.319 23.776 1.00 72.00 152 ARG A CA 1
ATOM 1182 C C . ARG A 1 152 ? -13.414 -0.331 22.611 1.00 72.00 152 ARG A C 1
ATOM 1184 O O . ARG A 1 152 ? -13.131 -0.060 21.445 1.00 72.00 152 ARG A O 1
ATOM 1191 N N . TYR A 1 153 ? -14.353 -1.218 22.926 1.00 66.56 153 TYR A N 1
ATOM 1192 C CA . TYR A 1 153 ? -15.169 -1.877 21.913 1.00 66.56 153 TYR A CA 1
ATOM 1193 C C . TYR A 1 153 ? -16.297 -0.960 21.429 1.00 66.56 153 TYR A C 1
ATOM 1195 O O . TYR A 1 153 ? -16.977 -0.306 22.216 1.00 66.56 153 TYR A O 1
ATOM 1203 N N . SER A 1 154 ? -16.509 -0.918 20.115 1.00 69.56 154 SER A N 1
ATOM 1204 C CA . SER A 1 154 ? -17.592 -0.160 19.492 1.00 69.56 154 SER A CA 1
ATOM 1205 C C . SER A 1 154 ? -18.211 -0.968 18.361 1.00 69.56 154 SER A C 1
ATOM 1207 O O . SER A 1 154 ? -17.510 -1.683 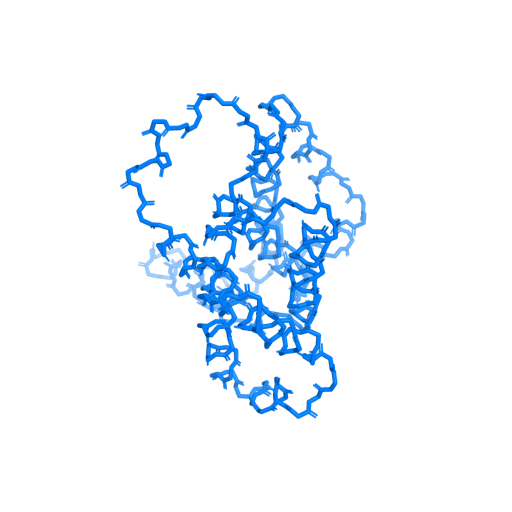17.641 1.00 69.56 154 SER A O 1
ATOM 1209 N N . LYS A 1 155 ? -19.522 -0.797 18.144 1.00 70.38 155 LYS A N 1
ATOM 1210 C CA . LYS A 1 155 ? -20.263 -1.443 17.045 1.00 70.38 155 LYS A CA 1
ATOM 1211 C C . LYS A 1 155 ? -19.664 -1.130 15.665 1.00 70.38 155 LYS A C 1
ATOM 1213 O O . LYS A 1 155 ? -19.809 -1.923 14.744 1.00 70.38 155 LYS A O 1
ATOM 1218 N N . ARG A 1 156 ? -18.951 -0.006 15.521 1.00 70.69 156 ARG A N 1
ATOM 1219 C CA . ARG A 1 156 ? -18.245 0.355 14.278 1.00 70.69 156 ARG A CA 1
ATOM 1220 C C . ARG A 1 156 ? -17.089 -0.601 13.973 1.00 70.69 156 ARG A C 1
ATOM 1222 O O . ARG A 1 156 ? -16.981 -1.080 12.853 1.00 70.69 156 ARG A O 1
ATOM 1229 N N . VAL A 1 157 ? -16.283 -0.934 14.984 1.00 71.19 157 VAL A N 1
ATOM 1230 C CA . VAL A 1 157 ? -15.149 -1.867 14.848 1.00 71.19 157 VAL A CA 1
ATOM 1231 C C . VAL A 1 157 ? -15.648 -3.265 14.481 1.00 71.19 157 VAL A C 1
ATOM 1233 O O . VAL A 1 157 ? -15.024 -3.945 13.672 1.00 71.19 157 VAL A O 1
ATOM 1236 N N . TYR A 1 158 ? -16.808 -3.663 15.013 1.00 74.44 158 TYR A N 1
ATOM 1237 C CA . TYR A 1 158 ? -17.469 -4.918 14.657 1.00 74.44 158 TYR A CA 1
ATOM 1238 C C . TYR A 1 158 ? -17.840 -4.995 13.174 1.00 74.44 158 TYR A C 1
ATOM 1240 O O . TYR A 1 158 ? -17.467 -5.947 12.487 1.00 74.44 158 TYR A O 1
ATOM 1248 N N . ILE A 1 159 ? -18.563 -3.989 12.672 1.00 76.56 159 ILE A N 1
ATOM 1249 C CA . ILE A 1 159 ? -19.014 -3.945 11.273 1.00 76.56 159 ILE A CA 1
ATOM 1250 C C . ILE A 1 159 ? -17.806 -3.899 10.331 1.00 76.56 159 ILE A C 1
ATOM 1252 O O . ILE A 1 159 ? -17.782 -4.628 9.340 1.00 76.56 159 ILE A O 1
ATOM 1256 N N . ALA A 1 160 ? -16.784 -3.112 10.675 1.00 74.31 160 ALA A N 1
ATOM 1257 C CA . ALA A 1 160 ? -15.561 -3.005 9.890 1.00 74.31 160 ALA A CA 1
ATOM 1258 C C . ALA A 1 160 ? -14.811 -4.340 9.801 1.00 74.31 160 ALA A C 1
ATOM 1260 O O . ALA A 1 160 ? -14.541 -4.856 8.718 1.00 74.31 160 ALA A O 1
ATOM 1261 N N . TYR A 1 161 ? -14.539 -4.959 10.952 1.00 78.88 161 TYR A N 1
ATOM 1262 C CA . TYR A 1 161 ? -13.791 -6.210 11.006 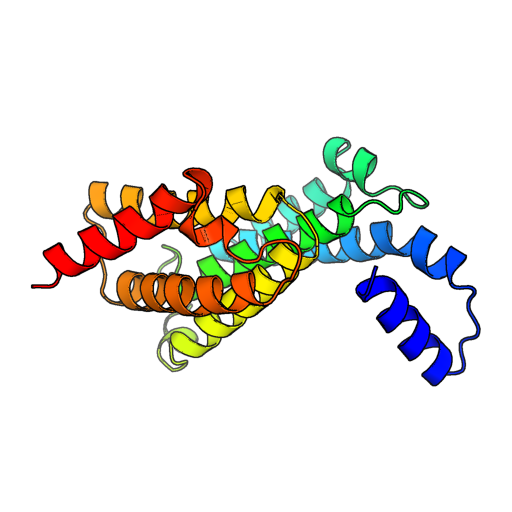1.00 78.88 161 TYR A CA 1
ATOM 1263 C C . TYR A 1 161 ? -14.545 -7.381 10.362 1.00 78.88 161 TYR A C 1
ATOM 1265 O O . TYR A 1 161 ? -13.947 -8.154 9.618 1.00 78.88 161 TYR A O 1
ATOM 1273 N N . SER A 1 162 ? -15.854 -7.500 10.602 1.00 80.62 162 SER A N 1
ATOM 1274 C CA . SER A 1 162 ? -16.674 -8.563 10.000 1.00 80.62 162 SER A CA 1
ATOM 1275 C C . SER A 1 162 ? -16.756 -8.434 8.478 1.00 80.62 162 SER A C 1
ATOM 1277 O O . SER A 1 162 ? -16.561 -9.424 7.771 1.00 80.62 162 SER A O 1
ATOM 1279 N N . THR A 1 163 ? -16.961 -7.217 7.963 1.00 80.81 163 THR A N 1
ATOM 1280 C CA . THR A 1 163 ? -16.982 -6.957 6.515 1.00 80.81 163 THR A CA 1
ATOM 1281 C C . THR A 1 163 ? -15.613 -7.230 5.894 1.00 80.81 163 THR A C 1
ATOM 1283 O O . THR A 1 163 ? -15.534 -7.931 4.883 1.00 80.81 163 THR A O 1
ATOM 1286 N N . PHE A 1 164 ? -14.536 -6.747 6.524 1.00 81.56 164 PHE A N 1
ATOM 1287 C CA . PHE A 1 164 ? -13.167 -6.981 6.071 1.00 81.56 164 PHE A CA 1
ATOM 1288 C C . PHE A 1 164 ? -12.820 -8.470 6.021 1.00 81.56 164 PHE A C 1
ATOM 1290 O O . PHE A 1 164 ? -12.284 -8.950 5.024 1.00 81.56 164 PHE A O 1
ATOM 1297 N N . TYR A 1 165 ? -13.162 -9.218 7.072 1.00 81.44 165 TYR A N 1
ATOM 1298 C CA . TYR A 1 165 ? -12.857 -10.641 7.156 1.00 81.44 165 TYR A CA 1
ATOM 1299 C C . TYR A 1 165 ? -13.623 -11.451 6.106 1.00 81.44 165 TYR A C 1
ATOM 1301 O O . TYR A 1 165 ? -13.006 -12.218 5.374 1.00 81.44 165 TYR A O 1
ATOM 1309 N N . ILE A 1 166 ? -14.942 -11.264 5.982 1.00 84.12 166 ILE A N 1
ATOM 1310 C CA . ILE A 1 166 ? -15.761 -12.049 5.043 1.00 84.12 166 ILE A CA 1
ATOM 1311 C C . ILE A 1 166 ? -15.374 -11.732 3.596 1.00 84.12 166 ILE A C 1
ATOM 1313 O O . ILE A 1 166 ? -15.080 -12.641 2.818 1.00 84.12 166 ILE A O 1
ATOM 1317 N N . VAL A 1 167 ? -15.347 -10.449 3.228 1.00 84.81 167 VAL A N 1
ATOM 1318 C CA . VAL A 1 167 ? -15.080 -10.037 1.843 1.00 84.81 167 VAL A CA 1
ATOM 1319 C C . VAL A 1 167 ? -13.613 -10.275 1.483 1.00 84.81 167 VAL A C 1
ATOM 1321 O O . VAL A 1 167 ? -13.326 -10.802 0.409 1.00 84.81 167 VAL A O 1
ATOM 1324 N N . GLY A 1 168 ? -12.680 -9.955 2.382 1.00 83.06 168 GLY A N 1
ATOM 1325 C CA . GLY A 1 168 ? -11.251 -10.195 2.184 1.00 83.06 168 GLY A CA 1
ATOM 1326 C C . GLY A 1 168 ? -10.910 -11.680 2.038 1.00 83.06 168 GLY A C 1
ATOM 1327 O O . GLY A 1 168 ? -10.113 -12.037 1.170 1.00 83.06 168 GLY A O 1
ATOM 1328 N N . LEU A 1 169 ? -11.557 -12.559 2.813 1.00 82.19 169 LEU A N 1
ATOM 1329 C CA . LEU A 1 169 ? -11.395 -14.009 2.691 1.00 82.19 169 LEU A CA 1
ATOM 1330 C C . LEU A 1 169 ? -11.881 -14.512 1.326 1.00 82.19 169 LEU A C 1
ATOM 1332 O O . LEU A 1 169 ? -11.119 -15.181 0.631 1.00 82.19 169 LEU A O 1
ATOM 1336 N N . VAL A 1 170 ? -13.097 -14.139 0.908 1.00 86.12 170 VAL A N 1
ATOM 1337 C CA . VAL A 1 170 ? -13.653 -14.548 -0.396 1.00 86.12 170 VAL A CA 1
ATOM 1338 C C . VAL A 1 170 ? -12.777 -14.061 -1.549 1.00 86.12 170 VAL A C 1
ATOM 1340 O O . VAL A 1 170 ? -12.490 -14.832 -2.462 1.00 86.12 170 VAL A O 1
ATOM 1343 N N . LEU A 1 171 ? -12.309 -12.811 -1.498 1.00 84.94 171 LEU A N 1
ATOM 1344 C CA . LEU A 1 171 ? -11.434 -12.254 -2.529 1.00 84.94 171 LEU A CA 1
ATOM 1345 C C . LEU A 1 171 ? -10.066 -12.947 -2.555 1.00 84.94 171 LEU A C 1
ATOM 1347 O O . LEU A 1 171 ? -9.583 -13.293 -3.630 1.00 84.94 171 LEU A O 1
ATOM 1351 N N . SER A 1 172 ? -9.448 -13.206 -1.399 1.00 80.81 172 SER A N 1
ATOM 1352 C CA . SER A 1 172 ? -8.142 -13.885 -1.358 1.00 80.81 172 SER A CA 1
ATOM 1353 C C . SER A 1 172 ? -8.179 -15.296 -1.962 1.00 80.81 172 SER A C 1
ATOM 1355 O O . SER A 1 172 ? -7.227 -15.693 -2.632 1.00 80.81 172 SER A O 1
ATOM 1357 N N . MET A 1 173 ? -9.297 -16.019 -1.822 1.00 81.56 173 MET A N 1
ATOM 1358 C CA . MET A 1 173 ? -9.484 -17.353 -2.413 1.00 81.56 173 MET A CA 1
ATOM 1359 C C . MET A 1 173 ? -9.559 -17.350 -3.943 1.00 81.56 173 MET A C 1
ATOM 1361 O O . MET A 1 173 ? -9.314 -18.384 -4.562 1.00 81.56 173 MET A O 1
ATOM 1365 N N . GLN A 1 174 ? -9.880 -16.215 -4.575 1.00 85.69 174 GLN A N 1
ATOM 1366 C CA . GLN A 1 174 ? -9.959 -16.122 -6.039 1.00 85.69 174 GLN A CA 1
ATOM 1367 C C . GLN A 1 174 ? -8.588 -16.235 -6.712 1.00 85.69 174 GLN A C 1
ATOM 1369 O O . GLN A 1 174 ? -8.509 -16.477 -7.916 1.00 85.69 174 GLN A O 1
ATOM 1374 N N . ILE A 1 175 ? -7.502 -16.058 -5.957 1.00 83.06 175 ILE A N 1
ATOM 1375 C CA . ILE A 1 175 ? -6.147 -16.112 -6.495 1.00 83.06 175 ILE A CA 1
ATOM 1376 C C . ILE A 1 175 ? -5.705 -17.580 -6.557 1.00 83.06 175 ILE A C 1
ATOM 1378 O O . ILE A 1 175 ? -5.580 -18.214 -5.507 1.00 83.06 175 ILE A O 1
ATOM 1382 N N . PRO A 1 176 ? -5.401 -18.132 -7.752 1.00 75.31 176 PRO A N 1
ATOM 1383 C CA . PRO A 1 176 ? -5.096 -19.557 -7.916 1.00 75.31 176 PRO A CA 1
ATOM 1384 C C . PRO A 1 176 ? -3.915 -20.042 -7.069 1.00 75.31 176 PRO A C 1
ATOM 1386 O O . PRO A 1 176 ? -3.888 -21.190 -6.643 1.00 75.31 176 PRO A O 1
ATOM 1389 N N . PHE A 1 177 ? -2.949 -19.154 -6.811 1.00 72.38 177 PHE A N 1
ATOM 1390 C CA . PHE A 1 177 ? -1.785 -19.439 -5.972 1.00 72.38 177 PHE A CA 1
ATOM 1391 C C . PHE A 1 177 ? -2.143 -19.621 -4.488 1.00 72.38 177 PHE A C 1
ATOM 1393 O O . PHE A 1 177 ? -1.497 -20.395 -3.791 1.00 72.38 177 PHE A O 1
ATOM 1400 N N . VAL A 1 178 ? -3.177 -18.924 -4.014 1.00 71.88 178 VAL A N 1
ATOM 1401 C CA . VAL A 1 178 ? -3.624 -18.953 -2.615 1.00 71.88 178 VAL A CA 1
ATOM 1402 C C . VAL A 1 178 ? -4.638 -20.077 -2.403 1.00 71.88 178 VAL A C 1
ATOM 1404 O O . VAL A 1 178 ? -4.552 -20.816 -1.421 1.00 71.88 178 VAL A O 1
ATOM 1407 N N . GLY A 1 179 ? -5.573 -20.257 -3.341 1.00 75.31 179 GLY A N 1
ATOM 1408 C CA . GLY A 1 179 ? -6.563 -21.334 -3.315 1.00 75.31 179 GLY A CA 1
ATOM 1409 C C . GLY A 1 179 ? -7.231 -21.484 -1.942 1.00 75.31 179 GLY A C 1
ATOM 1410 O O . GLY A 1 179 ? -7.863 -20.560 -1.437 1.00 75.31 179 GLY A O 1
ATOM 1411 N N . PHE A 1 180 ? -7.052 -22.649 -1.308 1.00 69.75 180 PHE A N 1
ATOM 1412 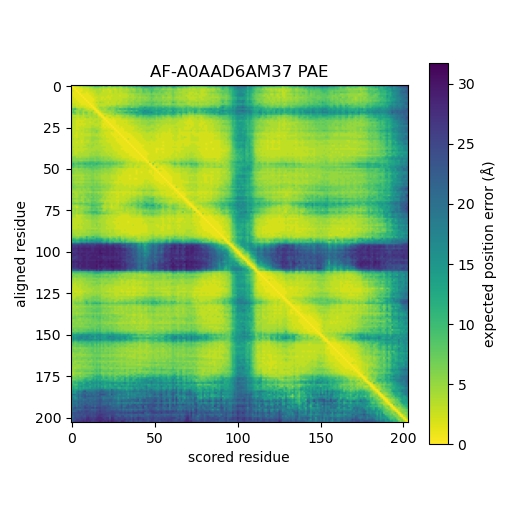C CA . PHE A 1 180 ? -7.609 -22.967 0.016 1.00 69.75 180 PHE A CA 1
ATOM 1413 C C . PHE A 1 180 ? -6.618 -22.815 1.183 1.00 69.75 180 PHE A C 1
ATOM 1415 O O . PHE A 1 180 ? -6.919 -23.254 2.298 1.00 69.75 180 PHE A O 1
ATOM 1422 N N . GLN A 1 181 ? -5.445 -22.210 0.970 1.00 66.94 181 GLN A N 1
ATOM 1423 C CA . GLN A 1 181 ? -4.497 -21.929 2.055 1.00 66.94 181 GLN A CA 1
ATOM 1424 C C . GLN A 1 181 ? -5.136 -21.127 3.205 1.00 66.94 181 GLN A C 1
ATOM 1426 O O . GLN A 1 181 ? -4.964 -21.558 4.343 1.00 66.94 181 GLN A O 1
ATOM 1431 N N . PRO A 1 182 ? -5.989 -20.104 2.963 1.00 60.19 182 PRO A N 1
ATOM 1432 C CA . PRO A 1 182 ? -6.649 -19.344 4.028 1.00 60.19 182 PRO A CA 1
ATOM 1433 C C . PRO A 1 182 ? -7.492 -20.168 5.009 1.00 60.19 182 PRO A C 1
ATOM 1435 O O . PRO A 1 182 ? -7.746 -19.716 6.121 1.00 60.19 182 PRO A O 1
ATOM 1438 N N . ILE A 1 183 ? -7.926 -21.369 4.612 1.00 62.34 183 ILE A N 1
ATOM 1439 C CA . ILE A 1 183 ? -8.702 -22.287 5.460 1.00 62.34 183 ILE A CA 1
ATOM 1440 C C . ILE A 1 183 ? -7.811 -23.366 6.087 1.00 62.34 183 ILE A C 1
ATOM 1442 O O . ILE A 1 183 ? -8.086 -23.828 7.192 1.00 62.34 183 ILE A O 1
ATOM 1446 N N . ARG A 1 184 ? -6.770 -23.818 5.377 1.00 53.25 184 ARG A N 1
ATOM 1447 C CA . ARG A 1 184 ? -6.000 -25.016 5.752 1.00 53.25 184 ARG A CA 1
ATOM 1448 C C . ARG A 1 184 ? -4.726 -24.713 6.536 1.00 53.25 184 ARG A C 1
ATOM 1450 O O . ARG A 1 184 ? -4.231 -25.616 7.206 1.00 53.25 184 ARG A O 1
ATOM 1457 N N . THR A 1 185 ? -4.176 -23.503 6.446 1.00 61.16 185 THR A N 1
ATOM 1458 C CA . THR A 1 185 ? -2.926 -23.148 7.131 1.00 61.16 185 THR A CA 1
ATOM 1459 C C . THR A 1 185 ? -3.189 -22.417 8.448 1.00 61.16 185 THR A C 1
ATOM 1461 O O . THR A 1 185 ? -4.090 -21.586 8.574 1.00 61.16 185 THR A O 1
ATOM 1464 N N . SER A 1 186 ? -2.370 -22.725 9.458 1.00 51.66 186 SER A N 1
ATOM 1465 C CA . SER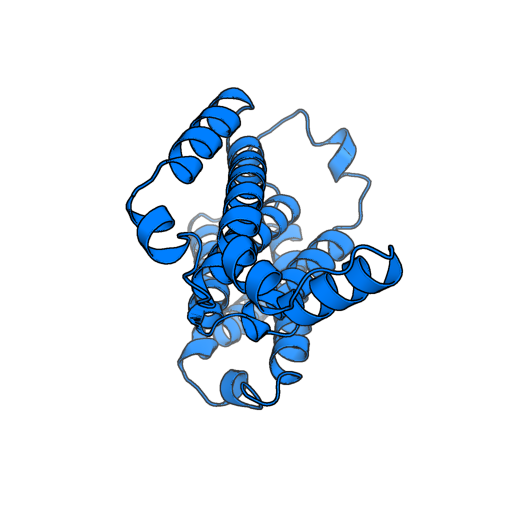 A 1 186 ? -2.452 -22.126 10.798 1.00 51.66 186 SER A CA 1
ATOM 1466 C C . SER A 1 186 ? -2.178 -20.618 10.805 1.00 51.66 186 SER A C 1
ATOM 1468 O O . SER A 1 186 ? -2.596 -19.915 11.722 1.00 51.66 186 SER A O 1
ATOM 1470 N N . GLU A 1 187 ? -1.542 -20.105 9.753 1.00 50.69 187 GLU A N 1
ATOM 1471 C CA . GLU A 1 187 ? -1.178 -18.696 9.580 1.00 50.69 187 GLU A CA 1
ATOM 1472 C C . GLU A 1 187 ? -2.388 -17.753 9.479 1.00 50.69 187 GLU A C 1
ATOM 1474 O O . GLU A 1 187 ? -2.259 -16.558 9.748 1.00 50.69 187 GLU A O 1
ATOM 1479 N N . HIS A 1 188 ? -3.569 -18.287 9.146 1.00 57.16 188 HIS A N 1
ATOM 1480 C CA . HIS A 1 188 ? -4.824 -17.534 9.047 1.00 57.16 188 HIS A CA 1
ATOM 1481 C C . HIS A 1 188 ? -5.786 -17.787 10.219 1.00 57.16 188 HIS A C 1
ATOM 1483 O O . HIS A 1 188 ? -6.811 -17.110 10.351 1.00 57.16 188 HIS A O 1
ATOM 1489 N N . MET A 1 189 ? -5.448 -18.707 11.131 1.00 57.94 189 MET A N 1
ATOM 1490 C CA . MET A 1 189 ? -6.322 -19.082 12.249 1.00 57.94 189 MET A CA 1
ATOM 1491 C C . MET A 1 189 ? -6.519 -17.958 13.269 1.00 57.94 189 MET A C 1
ATOM 1493 O O . MET A 1 189 ? -7.568 -17.894 13.908 1.00 57.94 189 MET A O 1
ATOM 1497 N N . ALA A 1 190 ? -5.564 -17.032 13.398 1.00 56.78 190 ALA A N 1
ATOM 1498 C CA . ALA A 1 190 ? -5.713 -15.881 14.289 1.00 56.78 190 ALA A CA 1
ATOM 1499 C C . ALA A 1 190 ? -6.835 -14.926 13.837 1.00 56.78 190 ALA A C 1
ATOM 1501 O O . ALA A 1 190 ? -7.459 -14.274 14.679 1.00 56.78 190 ALA A O 1
ATOM 1502 N N . ALA A 1 191 ? -7.118 -14.861 12.532 1.00 53.31 191 ALA A N 1
ATOM 1503 C CA . ALA A 1 191 ? -8.241 -14.101 11.991 1.00 53.31 191 ALA A CA 1
ATOM 1504 C C . ALA A 1 191 ? -9.572 -14.855 12.170 1.00 53.31 191 ALA A C 1
ATOM 1506 O O . ALA A 1 191 ? -10.559 -14.263 12.602 1.00 53.31 191 ALA A O 1
ATOM 1507 N N . ALA A 1 192 ? -9.584 -16.173 11.946 1.00 52.38 192 ALA A N 1
ATOM 1508 C CA . ALA A 1 192 ? -10.774 -17.002 12.151 1.00 52.38 192 ALA A CA 1
ATOM 1509 C C . ALA A 1 192 ? -11.223 -17.058 13.623 1.00 52.38 192 ALA A C 1
ATOM 1511 O O . ALA A 1 192 ? -12.405 -16.887 13.924 1.00 52.38 192 ALA A O 1
ATOM 1512 N N . GLY A 1 193 ? -10.278 -17.240 14.552 1.00 50.53 193 GLY A N 1
ATOM 1513 C CA . GLY A 1 193 ? -10.572 -17.343 15.983 1.00 50.53 193 GLY A CA 1
ATOM 1514 C C . GLY A 1 193 ? -11.177 -16.065 16.564 1.00 50.53 193 GLY A C 1
ATOM 1515 O O . GLY A 1 193 ? -12.103 -16.126 17.371 1.00 50.53 193 GLY A O 1
ATOM 1516 N N . LYS A 1 194 ? -10.718 -14.893 16.111 1.00 53.16 194 LYS A N 1
ATOM 1517 C CA . LYS A 1 194 ? -11.237 -13.613 16.608 1.00 53.16 194 LYS A CA 1
A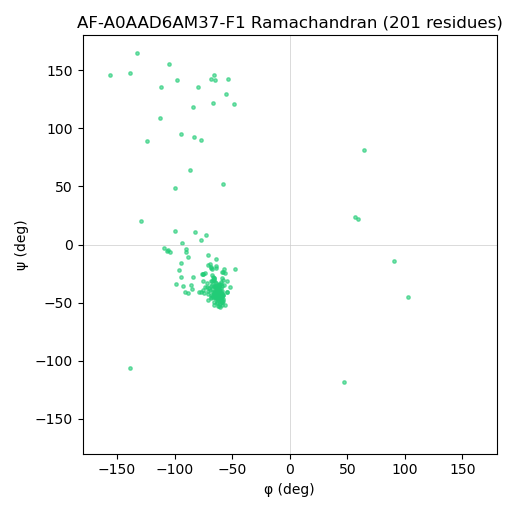TOM 1518 C C . LYS A 1 194 ? -12.622 -13.309 16.061 1.00 53.16 194 LYS A C 1
ATOM 1520 O O . LYS A 1 194 ? -13.479 -12.944 16.852 1.00 53.16 194 LYS A O 1
ATOM 1525 N N . SER A 1 195 ? -12.895 -13.559 14.780 1.00 45.69 195 SER A N 1
ATOM 1526 C CA . SER A 1 195 ? -14.261 -13.460 14.239 1.00 45.69 195 SER A CA 1
ATOM 1527 C C . SER A 1 195 ? -15.275 -14.267 15.062 1.00 45.69 195 SER A C 1
ATOM 1529 O O . SER A 1 195 ? -16.383 -13.793 15.302 1.00 45.69 195 SER A O 1
ATOM 1531 N N . HIS A 1 196 ? -14.873 -15.438 15.571 1.00 36.34 196 HIS A N 1
ATOM 1532 C CA . HIS A 1 196 ? -15.730 -16.292 16.396 1.00 36.34 196 HIS A CA 1
ATOM 1533 C C . HIS A 1 196 ? -15.882 -15.808 17.854 1.00 36.34 196 HIS A C 1
ATOM 1535 O O . HIS A 1 196 ? -16.996 -15.787 18.381 1.00 36.34 196 HIS A O 1
ATOM 1541 N N . SER A 1 197 ? -14.810 -15.336 18.507 1.00 37.84 197 SER A N 1
ATOM 1542 C CA . SER A 1 197 ? -14.915 -14.726 19.850 1.00 37.84 197 SER A CA 1
ATOM 1543 C C . SER A 1 197 ? -15.786 -13.471 19.861 1.00 37.84 197 SER A C 1
ATOM 1545 O O . SER A 1 197 ? -16.514 -13.228 20.820 1.00 37.84 197 SER A O 1
ATOM 1547 N N . ILE A 1 198 ? -15.750 -12.696 18.779 1.00 46.59 198 ILE A N 1
ATOM 1548 C CA . ILE A 1 198 ? -16.539 -11.474 18.649 1.00 46.59 198 ILE A CA 1
ATOM 1549 C C . ILE A 1 198 ? -18.043 -11.793 18.568 1.00 46.59 198 ILE A C 1
ATOM 1551 O O . ILE A 1 198 ? -18.839 -11.093 19.192 1.00 46.59 198 ILE A O 1
ATOM 1555 N N . SER A 1 199 ? -18.439 -12.871 17.877 1.00 40.12 199 SER A N 1
ATOM 1556 C CA . SER A 1 199 ? -19.848 -13.298 17.819 1.00 40.12 199 SER A CA 1
ATOM 1557 C C . SER A 1 199 ? -20.414 -13.769 19.167 1.00 40.12 199 SER A C 1
ATOM 1559 O O . SER A 1 199 ? -21.605 -13.597 19.423 1.00 40.12 199 SER A O 1
ATOM 1561 N N . PHE A 1 200 ? -19.571 -14.307 20.056 1.00 36.00 200 PHE A N 1
ATOM 1562 C CA . PHE A 1 200 ? -19.989 -14.734 21.397 1.00 36.00 200 PHE A CA 1
ATOM 1563 C C . PHE A 1 200 ? -20.190 -13.569 22.377 1.00 36.00 200 PHE A C 1
ATOM 1565 O O . PHE A 1 200 ? -20.960 -13.707 23.317 1.00 36.00 200 PHE A O 1
ATOM 1572 N N . GLN A 1 201 ? -19.532 -12.425 22.167 1.00 38.44 201 GLN A N 1
ATOM 1573 C CA . GLN A 1 201 ? -19.692 -11.229 23.010 1.00 38.44 201 GLN A CA 1
ATOM 1574 C C . GLN A 1 201 ? -20.822 -10.291 22.558 1.00 38.44 201 GLN A C 1
ATOM 1576 O O . GLN A 1 201 ? -21.154 -9.353 23.278 1.00 38.44 201 GLN A O 1
ATOM 1581 N N . SER A 1 202 ? -21.395 -10.502 21.367 1.00 37.12 202 SER A N 1
ATOM 1582 C CA . SER A 1 202 ? -22.541 -9.730 20.863 1.00 37.12 202 SER A CA 1
ATOM 1583 C C . SER A 1 202 ? -23.909 -10.364 21.149 1.00 37.12 202 SER A C 1
ATOM 1585 O O . SER A 1 202 ? -24.912 -9.806 20.702 1.00 37.12 202 SER A O 1
ATOM 1587 N N . SER A 1 203 ? -23.940 -11.517 21.827 1.00 35.06 203 SER A N 1
ATOM 1588 C CA . SER A 1 203 ? -25.154 -12.197 22.311 1.00 35.06 203 SER A CA 1
ATOM 1589 C C . SER A 1 203 ? -25.316 -11.959 23.807 1.00 35.06 203 SER A C 1
ATOM 1591 O O . SER A 1 203 ? -26.471 -11.774 24.242 1.00 35.06 203 SER A O 1
#

Mean predicted aligned error: 9.19 Å

Foldseek 3Di:
DVVLVVVCVVCVVVVNDDDSQQSLQCVLVVLLLLLLVLQLLQQCQADHNVSSNVRSVCSSPPVVSCVCRPRPNNALVSNLSSLVSNLSSLLCVLLPDPDDDDCCVVVVPDPSLVSLVVSLVSLLVNLVRDPCSLVVLQVLLVVVVVCVVVVVDDVSSLVSLVSNLVSNVVSSCVDPVCPCVCPPPPSNVSSVVSNVVVVVVVD

Secondary structure (DSSP, 8-state):
-HHHHHHHHHHHHTT----HHHHHHHHHHHHHHHHHHHHHHHHHHHS-HHHHHHHHHHHHH-HHHHHHH-TT---THHHHHHHHHHHHHHHHHHHT-S--SSSHHHHTTS-THHHHHHHHHHHHHHHHH-TTHHHHHHHHHHHHHHHHHTT---HHHHHHHHHHHHHHHHHHHTSTTTTTHHHHSGGGHHHHHHHHHHHHH--

Solvent-accessible surface area (backbone atoms only — not comparable to full-atom values): 10916 Å² total; per-residue (Å²): 113,69,66,56,52,49,52,49,54,54,36,48,74,70,71,46,90,67,59,68,65,58,52,42,27,50,42,18,44,54,32,46,56,50,29,22,53,29,40,21,55,36,36,33,64,74,65,40,66,67,57,4,52,53,49,17,57,48,60,66,69,34,64,81,53,46,78,51,22,37,73,62,43,75,51,52,61,22,53,30,54,28,32,50,41,43,26,53,31,34,48,41,67,55,62,57,57,99,63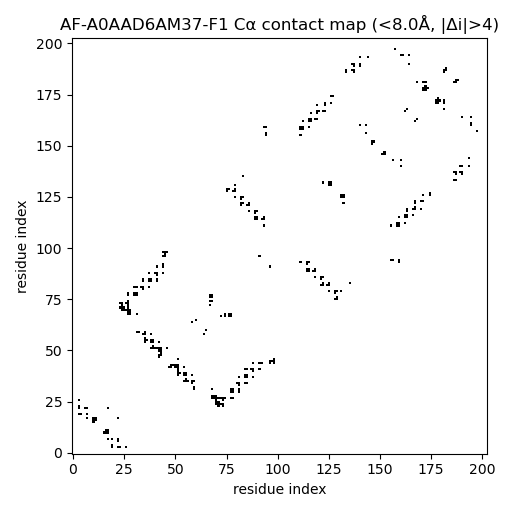,88,79,80,57,58,81,67,55,77,76,52,68,66,60,61,44,29,52,52,24,24,53,34,45,37,51,24,54,75,50,32,85,67,42,57,53,56,55,42,49,54,44,49,52,55,48,52,34,51,75,68,69,65,73,49,77,64,52,50,55,42,51,52,49,30,51,56,52,32,50,59,50,45,40,72,38,82,90,47,40,63,45,74,78,73,39,76,79,40,42,64,38,55,53,47,59,52,56,53,58,65,74,76,110

Radius of gyration: 18.63 Å; Cα contacts (8 Å, |Δi|>4): 211; chains: 1; bounding box: 43×44×56 Å

InterPro domains:
  IPR003674 Oligosaccharyl transferase, STT3 subunit [PTHR13872] (1-193)
  IPR048307 Oligosaccharyl transferase STT3, N-terminal domain [PF02516] (2-193)